Protein 3CHJ (pdb70)

Secondary structure (DSSP, 8-state):
-HHHHHHHHHHHHH-GGGTTHHHHHHHHS-HHHHHHHHHHHHHHHSS-HHHHHHTTS-HHHHHHHHHHTS-HHHHHHHHHHHHHSSSS--HHHHHHHHTTS-HHHHHHHHHHHHHHHSS-HHHHHHHHH-SSSHHHHHHHHHHH-------HHHHHHHHHHHHHHHHSSS--GGGHHHHHHHHHH--HHHHHHHHHHHHHHTTT--HHHHHHHH--HHHHHHHHHHHHHHH-HHHHHHHHHHHHT-SSS--HHHHHHHHHHHTTT-TTHHHHHHHHHSS-HHHHHHHH--HHHHHHHHHHTSPP-SPPP--

Sequence (311 aa):
GVTAVVQKVVEACQDESKRLDLIEIARSYPPNQLRNMQRTFQAITGTFLDAFLKKHLSKDFESLVLMLYKPRAQLLCELIRGATKGAGTDEKCLVDVLLTIETHEVREIRQLYYQLYNDSLGDVVRKDCGDKYMWAKLINAVATGDRIPRDTHELEEDLVLVRKAIETKGVKKDEVSTWIRIFATYTRADFRQLHKMYSAKYNGDSLRAGVEDEFQGLDEYAFKLAHDFLYDPCCAAAFSMNVAFAGSGSDSNRLNRITAMHFRECKGCKYYYKKVYGQAFDERCATELKGVYGDAIKLLWEPVTVPLLSM

Foldseek 3Di:
DLVVLLVLLVVLQVDVVNVCVLLVVLQFADLVSLLVSQVVNCVVVVDHPLVSCVVRDDPLVSLLSVLSNHPLLVSLLVQLCVQQPDDAGVLVSLLLRLLQDALVSLVVNQVVNCVVPVDGSLVSLCVRPPCDDLLSVQSSLSNPHEADDDDPVVLVVLLVLLVVQLPDEERDPVNSCSLNCLLRHHALVSLLVSQVVNCVPVVHDGSLVSLVRHDDDVSSLSSNLSSCSSPPSLLSLLSQCVVQCDDDAGNSVSLSSSLSNPLQPNQCNQVNNCVPVVDGPLVSLPVRDDDPSSVSSVVSNHDDPDDHDYD

B-factor: mean 20.1, std 7.81, range [8.94, 82.18]

Radius of gyration: 20.68 Å; Cα contacts (8 Å, |Δi|>4): 372; chains: 1; bounding box: 43×60×43 Å

Solvent-accessible surface area: 14335 Å² total; per-residue (Å²): 66,36,87,53,10,2,89,79,0,32,72,0,1,123,58,125,101,88,23,55,36,0,0,63,2,0,31,29,27,42,36,96,49,0,80,69,0,44,150,33,0,55,85,82,52,56,44,132,4,72,43,24,0,158,144,64,16,81,165,43,3,24,28,0,0,33,29,6,1,49,21,66,12,38,6,0,0,55,22,0,92,34,5,10,125,68,121,53,35,56,65,89,4,0,0,0,0,1,3,4,6,61,30,114,12,2,127,88,0,65,125,49,1,116,137,71,49,114,51,47,3,9,98,19,0,124,163,39,13,32,47,166,118,13,19,0,52,0,0,9,26,10,1,96,28,75,34,79,114,41,84,73,123,67,1,78,88,8,1,83,75,0,52,79,0,19,122,38,191,35,46,95,187,75,2,41,67,5,0,24,73,0,0,3,33,0,26,67,73,13,0,79,65,0,40,108,26,3,45,87,114,34,151,53,63,50,1,50,44,3,0,67,113,15,11,150,55,44,27,41,20,0,0,34,0,1,6,10,12,3,48,37,39,20,32,3,3,1,17,1,0,34,45,1,0,55,65,130,39,44,41,38,94,10,0,0,9,0,0,14,0,13,15,55,104,5,98,20,0,31,129,58,1,118,140,93,73,63,55,38,3,58,101,47,0,50,88,41,21,154,55,50,12,1,61,0,0,54,37,2,3,80,50,33,121,105,120,86,105,91,50

Structure (mmCIF, N/CA/C/O backbone):
data_3CHJ
#
_entry.id   3CHJ
#
_cell.length_a   64.012
_cell.length_b   65.305
_cell.length_c   75.848
_cell.angle_alpha   90.000
_cell.angle_beta   90.000
_cell.angle_gamma   90.000
#
_symmetry.space_group_name_H-M   'P 21 21 21'
#
loop_
_entity.id
_entity.type
_entity.pdbx_description
1 polymer 'Alpha-14 giardin'
2 non-polymer 'CALCIUM ION'
3 water water
#
loop_
_atom_site.group_PDB
_atom_site.id
_atom_site.type_symbol
_atom_site.label_atom_id
_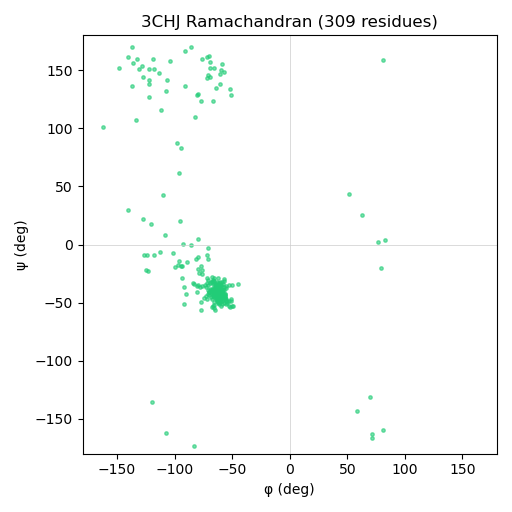atom_site.label_alt_id
_atom_site.label_comp_id
_atom_site.label_asym_id
_atom_site.label_entity_id
_atom_site.label_seq_id
_atom_site.pdbx_PDB_ins_code
_atom_site.Cartn_x
_atom_site.Cartn_y
_atom_site.Cartn_z
_atom_site.occupancy
_atom_site.B_iso_or_equiv
_atom_site.auth_seq_id
_atom_site.auth_comp_id
_atom_site.auth_asym_id
_atom_site.auth_atom_id
_atom_site.pdbx_PDB_model_num
ATOM 1 N N . GLY A 1 11 ? 15.151 33.621 -1.161 1.00 32.98 11 GLY A N 1
ATOM 2 C CA . GLY A 1 11 ? 14.791 32.228 -0.754 1.00 32.79 11 GLY A CA 1
ATOM 3 C C . GLY A 1 11 ? 16.031 31.436 -0.386 1.00 32.25 11 GLY A C 1
ATOM 4 O O . GLY A 1 11 ? 16.573 31.596 0.711 1.00 32.61 11 GLY A O 1
ATOM 5 N N . VAL A 1 12 ? 16.486 30.597 -1.315 1.00 31.29 12 VAL A N 1
ATOM 6 C CA . VAL A 1 12 ? 17.700 29.796 -1.119 1.00 30.63 12 VAL A CA 1
ATOM 7 C C . VAL A 1 12 ? 18.939 30.665 -0.865 1.00 29.99 12 VAL A C 1
ATOM 8 O O . VAL A 1 12 ? 19.750 30.355 0.004 1.00 29.58 12 VAL A O 1
ATOM 12 N N . THR A 1 13 ? 19.089 31.739 -1.638 1.00 29.32 13 THR A N 1
ATOM 13 C CA . THR A 1 13 ? 20.208 32.673 -1.460 1.00 28.85 13 THR A CA 1
ATOM 14 C C . THR A 1 13 ? 20.251 33.217 -0.024 1.00 28.12 13 THR A C 1
ATOM 15 O O . THR A 1 13 ? 21.325 33.294 0.592 1.00 28.17 13 THR A O 1
ATOM 19 N N . ALA A 1 14 ? 19.070 33.555 0.499 1.00 27.17 14 ALA A N 1
ATOM 20 C CA . ALA A 1 14 ? 18.895 34.019 1.876 1.00 26.46 14 ALA A CA 1
ATOM 21 C C . ALA A 1 14 ? 19.306 32.964 2.917 1.00 25.68 14 ALA A C 1
ATOM 22 O O . ALA A 1 14 ? 19.973 33.277 3.915 1.00 25.76 14 ALA A O 1
ATOM 24 N N . VAL A 1 15 ? 18.926 31.710 2.682 1.00 24.17 15 VAL A N 1
ATOM 25 C CA . VAL A 1 15 ? 19.310 30.629 3.593 1.00 23.12 15 VAL A CA 1
ATOM 26 C C . VAL A 1 15 ? 20.831 30.387 3.565 1.00 22.36 15 VAL A C 1
ATOM 27 O O . VAL A 1 15 ? 21.438 30.156 4.611 1.00 21.86 15 VAL A O 1
ATOM 31 N N . VAL A 1 16 ? 21.438 30.476 2.382 1.00 21.58 16 VAL A N 1
ATOM 32 C CA . VAL A 1 16 ? 22.897 30.397 2.249 1.00 21.55 16 VAL A CA 1
ATOM 33 C C . VAL A 1 16 ? 23.591 31.467 3.108 1.00 21.81 16 VAL A C 1
ATOM 34 O O . VAL A 1 16 ? 24.549 31.166 3.841 1.00 21.11 16 VAL A O 1
ATOM 38 N N . GLN A 1 17 ? 23.101 32.708 3.040 1.00 22.39 17 GLN A N 1
ATOM 39 C CA . GLN A 1 17 ? 23.723 33.779 3.826 1.00 23.09 17 GLN A CA 1
ATOM 40 C C . GLN A 1 17 ? 23.551 33.540 5.329 1.00 22.24 17 GLN A C 1
ATOM 41 O O . GLN A 1 17 ? 24.439 33.870 6.122 1.00 22.33 17 GLN A O 1
ATOM 47 N N . LYS A 1 18 ? 22.442 32.904 5.707 1.00 21.46 18 LYS A N 1
ATOM 48 C CA . LYS A 1 18 ? 22.209 32.585 7.113 1.00 21.31 18 LYS A CA 1
ATOM 49 C C . LYS A 1 18 ? 23.227 31.541 7.604 1.00 19.91 18 LYS A C 1
ATOM 50 O O . LYS A 1 18 ? 23.704 31.603 8.750 1.00 19.73 18 LYS A O 1
ATOM 56 N N . VAL A 1 19 ? 23.531 30.576 6.737 1.00 19.20 19 VAL A N 1
ATOM 57 C CA . VAL A 1 19 ? 24.549 29.558 7.008 1.00 18.18 19 VAL A CA 1
ATOM 58 C C . VAL A 1 19 ? 25.937 30.200 7.175 1.00 18.68 19 VAL A C 1
ATOM 59 O O . VAL A 1 19 ? 26.637 29.942 8.157 1.00 18.26 19 VAL A O 1
ATOM 63 N N . VAL A 1 20 ? 26.303 31.064 6.232 1.00 19.66 20 VAL A N 1
ATOM 64 C CA . VAL A 1 20 ? 27.542 31.836 6.334 1.00 20.08 20 VAL A CA 1
ATOM 65 C C . VAL A 1 20 ? 27.638 32.586 7.674 1.00 20.43 20 VAL A C 1
ATOM 66 O O . VAL A 1 20 ? 28.607 32.441 8.406 1.00 20.53 20 VAL A O 1
ATOM 70 N N . GLU A 1 21 ? 26.610 33.349 8.006 1.00 21.21 21 GLU A N 1
ATOM 71 C CA . GLU A 1 21 ? 26.632 34.145 9.227 1.00 22.46 21 GLU A CA 1
ATOM 72 C C . GLU A 1 21 ? 26.698 33.288 10.489 1.00 21.68 21 GLU A C 1
ATOM 73 O O . GLU A 1 21 ? 27.358 33.644 11.465 1.00 22.37 21 GLU A O 1
ATOM 79 N N . ALA A 1 22 ? 26.039 32.135 10.449 1.00 20.68 22 ALA A N 1
ATOM 80 C CA . ALA A 1 22 ? 26.039 31.216 11.578 1.00 20.36 22 ALA A CA 1
ATOM 81 C C . ALA A 1 22 ? 27.431 30.726 11.945 1.00 20.36 22 ALA A C 1
ATOM 82 O O . ALA A 1 22 ? 27.709 30.456 13.106 1.00 21.07 22 ALA A O 1
ATOM 84 N N . CYS A 1 23 ? 28.297 30.604 10.940 1.00 21.01 23 CYS A N 1
ATOM 85 C CA . CYS A 1 23 ? 29.652 30.097 11.139 1.00 21.84 23 CYS A CA 1
ATOM 86 C C . CYS A 1 23 ? 30.662 31.195 11.473 1.00 22.81 23 CYS A C 1
ATOM 87 O O . CYS A 1 23 ? 31.774 30.906 11.940 1.00 22.93 23 CYS A O 1
ATOM 90 N N . GLN A 1 24 ? 30.260 32.435 11.225 1.00 23.46 24 GLN A N 1
ATOM 91 C CA . GLN A 1 24 ? 31.111 33.621 11.431 1.00 25.31 24 GLN A CA 1
ATOM 92 C C . GLN A 1 24 ? 30.849 34.294 12.782 1.00 25.93 24 GLN A C 1
ATOM 93 O O . GLN A 1 24 ? 31.633 35.150 13.242 1.00 26.18 24 GLN A O 1
ATOM 99 N N . ASP A 1 25 ? 29.740 33.917 13.408 1.00 26.28 25 ASP A N 1
ATOM 100 C CA . ASP A 1 25 ? 29.362 34.433 14.723 1.00 27.34 25 ASP A CA 1
ATOM 101 C C . ASP A 1 25 ? 28.934 33.276 15.622 1.00 27.26 25 ASP A C 1
ATOM 102 O O . ASP A 1 25 ? 27.849 32.699 15.438 1.00 26.88 25 ASP A O 1
ATOM 107 N N . GLU A 1 26 ? 29.794 32.954 16.586 1.00 27.54 26 GLU A N 1
ATOM 108 C CA . GLU A 1 26 ? 29.609 31.828 17.514 1.00 28.37 26 GLU A CA 1
ATOM 109 C C . GLU A 1 26 ? 28.225 31.800 18.180 1.00 27.79 26 GLU A C 1
ATOM 110 O O . GLU A 1 26 ? 27.660 30.728 18.409 1.00 27.65 26 GLU A O 1
ATOM 116 N N . SER A 1 27 ? 27.669 32.975 18.467 1.00 26.69 27 SER A N 1
ATOM 117 C CA . SER A 1 27 ? 26.364 33.072 19.121 1.00 25.63 27 SER A CA 1
ATOM 118 C C . SER A 1 27 ? 25.205 32.662 18.208 1.00 24.37 27 SER A C 1
ATOM 119 O O . SER A 1 27 ? 24.076 32.466 18.682 1.00 24.45 27 SER A O 1
ATOM 122 N N . LYS A 1 28 ? 25.492 32.522 16.909 1.00 22.37 28 LYS A N 1
ATOM 123 C CA . LYS A 1 28 ? 24.482 32.149 15.910 1.00 21.18 28 LYS A CA 1
ATOM 124 C C . LYS A 1 28 ? 24.643 30.723 15.370 1.00 19.75 28 LYS A C 1
ATOM 125 O O . LYS A 1 28 ? 23.945 30.340 14.423 1.00 18.94 28 LYS A O 1
ATOM 131 N N . ARG A 1 29 ? 25.538 29.949 15.975 1.00 18.57 29 ARG A N 1
ATOM 132 C CA . ARG A 1 29 ? 25.833 28.604 15.466 1.00 18.37 29 ARG A CA 1
ATOM 133 C C . ARG A 1 29 ? 24.583 27.736 15.351 1.00 17.43 29 ARG A C 1
ATOM 134 O O . ARG A 1 29 ? 24.471 26.923 14.415 1.00 16.55 29 ARG A O 1
ATOM 142 N N . LEU A 1 30 ? 23.641 27.890 16.284 1.00 17.13 30 LEU A N 1
ATOM 143 C CA . LEU A 1 30 ? 22.448 27.030 16.258 1.00 17.10 30 LEU A CA 1
ATOM 144 C C . LEU A 1 30 ? 21.487 27.349 15.113 1.00 16.80 30 LEU A C 1
ATOM 145 O O . LEU A 1 30 ? 20.539 26.591 14.853 1.00 17.23 30 LEU A O 1
ATOM 150 N N . ASP A 1 31 ? 21.729 28.448 14.393 1.00 16.37 31 ASP A N 1
ATOM 151 C CA . ASP A 1 31 ? 20.969 28.689 13.184 1.00 16.46 31 ASP A CA 1
ATOM 152 C C . ASP A 1 31 ? 21.113 27.532 12.198 1.00 15.34 31 ASP A C 1
ATOM 153 O O . ASP A 1 31 ? 20.205 27.261 11.420 1.00 15.46 31 ASP A O 1
ATOM 158 N N . LEU A 1 32 ? 22.269 26.873 12.213 1.00 14.37 32 LEU A N 1
ATOM 159 C CA . LEU A 1 32 ? 22.462 25.713 11.350 1.00 13.77 32 LEU A CA 1
ATOM 160 C C . LEU A 1 32 ? 21.454 24.623 11.668 1.00 13.82 32 LEU A C 1
ATOM 161 O O . LEU A 1 32 ? 21.023 23.910 10.762 1.00 13.58 32 LEU A O 1
ATOM 166 N N . ILE A 1 33 ? 21.121 24.495 12.953 1.00 13.88 33 ILE A N 1
ATOM 167 C CA . ILE A 1 33 ? 20.177 23.483 13.430 1.00 14.32 33 ILE A CA 1
ATOM 168 C C . ILE A 1 33 ? 18.736 23.928 13.204 1.00 14.77 33 ILE A C 1
ATOM 169 O O . ILE A 1 33 ? 17.891 23.129 12.778 1.00 14.84 33 ILE A O 1
ATOM 174 N N . GLU A 1 34 ? 18.457 25.213 13.453 1.00 14.90 34 GLU A N 1
ATOM 175 C CA . GLU A 1 34 ? 17.147 25.773 13.114 1.00 16.36 34 GLU A CA 1
ATOM 176 C C . GLU A 1 34 ? 16.806 25.577 11.637 1.00 15.87 34 GLU A C 1
ATOM 177 O O . GLU A 1 34 ? 15.685 25.172 11.283 1.00 15.40 34 GLU A O 1
ATOM 183 N N . ILE A 1 35 ? 17.786 25.806 10.765 1.00 14.74 35 ILE A N 1
ATOM 184 C CA . ILE A 1 35 ? 17.588 25.603 9.344 1.00 14.39 35 ILE A CA 1
ATOM 185 C C . ILE A 1 35 ? 17.226 24.116 9.071 1.00 14.30 35 ILE A C 1
ATOM 186 O O . ILE A 1 35 ? 16.292 23.810 8.338 1.00 14.69 35 ILE A O 1
ATOM 191 N N . ALA A 1 36 ? 17.936 23.186 9.716 1.00 13.63 36 ALA A N 1
ATOM 192 C CA . ALA A 1 36 ? 17.636 21.766 9.519 1.00 13.73 36 ALA A CA 1
ATOM 193 C C . ALA A 1 36 ? 16.229 21.389 9.949 1.00 14.28 36 ALA A C 1
ATOM 194 O O . ALA A 1 36 ? 15.612 20.522 9.325 1.00 14.38 36 ALA A O 1
ATOM 196 N N . ARG A 1 37 ? 15.744 22.031 11.009 1.00 15.08 37 ARG A N 1
ATOM 197 C CA . ARG A 1 37 ? 14.419 21.737 11.565 1.00 15.89 37 ARG A CA 1
ATOM 198 C C . ARG A 1 37 ? 13.289 22.399 10.777 1.00 16.72 37 ARG A C 1
ATOM 199 O O . ARG A 1 37 ? 12.128 21.985 10.900 1.00 17.83 37 ARG A O 1
ATOM 207 N N . SER A 1 38 ? 13.629 23.449 10.019 1.00 16.55 38 SER A N 1
ATOM 208 C CA . SER A 1 38 ? 12.623 24.333 9.387 1.00 17.06 38 SER A CA 1
ATOM 209 C C . SER A 1 38 ? 12.256 23.963 7.955 1.00 17.93 38 SER A C 1
ATOM 210 O O . SER A 1 38 ? 11.224 24.418 7.448 1.00 18.53 38 SER A O 1
ATOM 213 N N . TYR A 1 39 ? 13.100 23.178 7.286 1.00 17.69 39 TYR A N 1
ATOM 214 C CA . TYR A 1 39 ? 12.935 22.876 5.856 1.00 17.94 39 TYR A CA 1
ATOM 215 C C . TYR A 1 39 ? 13.042 21.375 5.579 1.00 18.83 39 TYR A C 1
ATOM 216 O O . TYR A 1 39 ? 13.727 20.665 6.319 1.00 18.23 39 TYR A O 1
ATOM 225 N N . PRO A 1 40 ? 12.363 20.895 4.521 1.00 19.53 40 PRO A N 1
ATOM 226 C CA . PRO A 1 40 ? 12.485 19.482 4.154 1.00 19.79 40 PRO A CA 1
ATOM 227 C C . PRO A 1 40 ? 13.881 19.150 3.611 1.00 19.52 40 PRO A C 1
ATOM 228 O O . PRO A 1 40 ? 14.550 20.022 3.071 1.00 18.91 40 PRO A O 1
ATOM 232 N N . PRO A 1 41 ? 14.338 17.897 3.782 1.00 19.83 41 PRO A N 1
ATOM 233 C CA . PRO A 1 41 ? 15.683 17.497 3.355 1.00 20.09 41 PRO A CA 1
ATOM 234 C C . PRO A 1 41 ? 16.040 17.805 1.902 1.00 20.73 41 PRO A C 1
ATOM 235 O O . PRO A 1 41 ? 17.195 18.123 1.615 1.00 20.03 41 PRO A O 1
ATOM 239 N N . ASN A 1 42 ? 15.075 17.720 0.990 1.00 21.29 42 ASN A N 1
ATOM 240 C CA . ASN A 1 42 ? 15.394 17.987 -0.409 1.00 22.43 42 ASN A CA 1
ATOM 241 C C . ASN A 1 42 ? 15.765 19.441 -0.636 1.00 21.81 42 ASN A C 1
ATOM 242 O O . ASN A 1 42 ? 16.634 19.734 -1.455 1.00 21.64 42 ASN A O 1
ATOM 247 N N . GLN A 1 43 ? 15.132 20.331 0.118 1.00 20.55 43 GLN A N 1
ATOM 248 C CA . GLN A 1 43 ? 15.454 21.757 0.053 1.00 20.46 43 GLN A CA 1
ATOM 249 C C . GLN A 1 43 ? 16.796 22.050 0.717 1.00 19.29 43 GLN A C 1
ATOM 250 O O . GLN A 1 43 ? 17.545 22.921 0.260 1.00 19.53 43 GLN A O 1
ATOM 256 N N . LEU A 1 44 ? 17.098 21.342 1.807 1.00 18.25 44 LEU A N 1
ATOM 257 C CA . LEU A 1 44 ? 18.406 21.495 2.453 1.00 16.86 44 LEU A CA 1
ATOM 258 C C . LEU A 1 44 ? 19.536 21.041 1.528 1.00 17.96 44 LEU A C 1
ATOM 259 O O . LEU A 1 44 ? 20.593 21.674 1.468 1.00 17.33 44 LEU A O 1
ATOM 264 N N . ARG A 1 45 ? 19.318 19.940 0.807 1.00 17.52 45 ARG A N 1
ATOM 265 C CA . ARG A 1 45 ? 20.296 19.515 -0.181 1.00 18.64 45 ARG A CA 1
ATOM 266 C C . ARG A 1 45 ? 20.422 20.534 -1.310 1.00 18.93 45 ARG A C 1
ATOM 267 O O . ARG A 1 45 ? 21.531 20.809 -1.751 1.00 19.10 45 ARG A O 1
ATOM 275 N N . ASN A 1 46 ? 19.303 21.101 -1.755 1.00 19.61 46 ASN A N 1
ATOM 276 C CA . ASN A 1 46 ? 19.390 22.126 -2.794 1.00 20.58 46 ASN A CA 1
ATOM 277 C C . ASN A 1 46 ? 20.215 23.313 -2.325 1.00 20.90 46 ASN A C 1
ATOM 278 O O . ASN A 1 46 ? 21.074 23.813 -3.063 1.00 21.35 46 ASN A O 1
ATOM 283 N N . MET A 1 47 ? 19.956 23.744 -1.091 1.00 20.51 47 MET A N 1
ATOM 284 C CA . MET A 1 47 ? 20.693 24.842 -0.477 1.00 20.82 47 MET A CA 1
ATOM 285 C C . MET A 1 47 ? 22.188 24.528 -0.384 1.00 21.39 47 MET A C 1
ATOM 286 O O . MET A 1 47 ? 23.025 25.390 -0.668 1.00 21.22 47 MET A O 1
ATOM 291 N N . GLN A 1 48 ? 22.533 23.304 0.012 1.00 21.08 48 GLN A N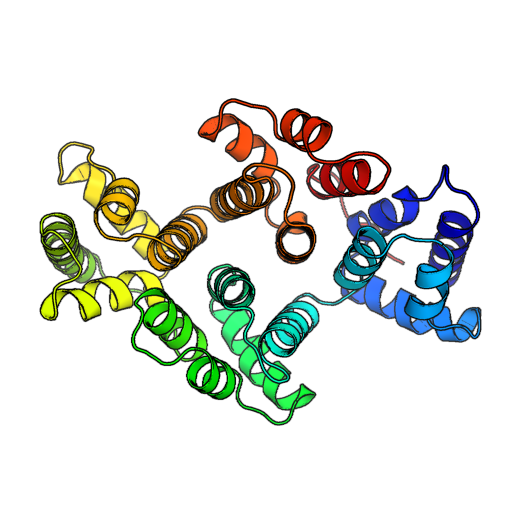 1
ATOM 292 C CA . GLN A 1 48 ? 23.942 22.905 0.056 1.00 21.98 48 GLN A CA 1
ATOM 293 C C . GLN A 1 48 ? 24.630 22.998 -1.318 1.00 22.47 48 GLN A C 1
ATOM 294 O O . GLN A 1 48 ? 25.763 23.500 -1.438 1.00 22.62 48 GLN A O 1
ATOM 300 N N . ARG A 1 49 ? 23.938 22.523 -2.347 1.00 22.66 49 ARG A N 1
ATOM 301 C CA . ARG A 1 49 ? 24.443 22.597 -3.710 1.00 23.78 49 ARG A CA 1
ATOM 302 C C . ARG A 1 49 ? 24.618 24.059 -4.127 1.00 24.53 49 ARG A C 1
ATOM 303 O O . ARG A 1 49 ? 25.620 24.426 -4.740 1.00 25.82 49 ARG A O 1
ATOM 311 N N . THR A 1 50 ? 23.661 24.895 -3.753 1.00 24.94 50 THR A N 1
ATOM 312 C CA . THR A 1 50 ? 23.657 26.318 -4.120 1.00 26.13 50 THR A CA 1
ATOM 313 C C . THR A 1 50 ? 24.753 27.100 -3.377 1.00 26.86 50 THR A C 1
ATOM 314 O O . THR A 1 50 ? 25.290 28.080 -3.902 1.00 26.66 50 THR A O 1
ATOM 318 N N . PHE A 1 51 ? 25.075 26.650 -2.162 1.00 27.47 51 PHE A N 1
ATOM 319 C CA . PHE A 1 51 ? 26.139 27.250 -1.344 1.00 28.06 51 PHE A CA 1
ATOM 320 C C . PHE A 1 51 ? 27.448 27.392 -2.121 1.00 29.40 51 PHE A C 1
ATOM 321 O O . PHE A 1 51 ? 28.079 28.456 -2.105 1.00 29.07 51 PHE A O 1
ATOM 329 N N . GLN A 1 52 ? 27.854 26.308 -2.778 1.00 30.95 52 GLN A N 1
ATOM 330 C CA . GLN A 1 52 ? 29.056 26.295 -3.601 1.00 33.20 52 GLN A CA 1
ATOM 331 C C . GLN A 1 52 ? 28.961 27.314 -4.740 1.00 33.71 52 GLN A C 1
ATOM 332 O O . GLN A 1 52 ? 29.897 28.071 -4.973 1.00 33.91 52 GLN A O 1
ATOM 338 N N . ALA A 1 53 ? 27.824 27.328 -5.434 1.00 34.37 53 ALA A N 1
ATOM 339 C CA . ALA A 1 53 ? 27.621 28.232 -6.565 1.00 35.03 53 ALA A CA 1
ATOM 340 C C . ALA A 1 53 ? 27.745 29.700 -6.137 1.00 35.25 53 ALA A C 1
ATOM 341 O O . ALA A 1 53 ? 28.394 30.500 -6.820 1.00 35.54 53 ALA A O 1
ATOM 343 N N . ILE A 1 54 ? 27.139 30.028 -4.995 1.00 35.45 54 ILE A N 1
ATOM 344 C CA . ILE A 1 54 ? 27.117 31.392 -4.450 1.00 35.77 54 ILE A CA 1
ATOM 345 C C . ILE A 1 54 ? 28.454 31.838 -3.830 1.00 36.09 54 ILE A C 1
ATOM 346 O O . ILE A 1 54 ? 28.925 32.946 -4.102 1.00 36.44 54 ILE A O 1
ATOM 351 N N . THR A 1 55 ? 29.064 30.975 -3.020 1.00 36.08 55 THR A N 1
ATOM 352 C CA . THR A 1 55 ? 30.261 31.338 -2.249 1.00 35.84 55 THR A CA 1
ATOM 353 C C . THR A 1 55 ? 31.567 30.908 -2.921 1.00 35.86 55 THR A C 1
ATOM 354 O O . THR A 1 55 ? 32.642 31.396 -2.563 1.00 36.58 55 THR A O 1
ATOM 358 N N . GLY A 1 56 ? 31.484 29.978 -3.871 1.00 35.67 56 GLY A N 1
ATOM 359 C CA . GLY A 1 56 ? 32.682 29.444 -4.523 1.00 34.60 56 GLY A CA 1
ATOM 360 C C . GLY A 1 56 ? 33.434 28.451 -3.646 1.00 34.07 56 GLY A C 1
ATOM 361 O O . GLY A 1 56 ? 34.484 27.937 -4.038 1.00 34.61 56 GLY A O 1
ATOM 362 N N . THR A 1 57 ? 32.888 28.180 -2.460 1.00 32.79 57 THR A N 1
ATOM 363 C CA . THR A 1 57 ? 33.473 27.238 -1.510 1.00 31.35 57 THR A CA 1
ATOM 364 C C . THR A 1 57 ? 32.450 26.153 -1.217 1.00 29.82 57 THR A C 1
ATOM 365 O O . THR A 1 57 ? 31.260 26.441 -1.052 1.00 28.99 57 THR A O 1
ATOM 369 N N . PHE A 1 58 ? 32.921 24.913 -1.150 1.00 28.18 58 PHE A N 1
ATOM 370 C CA . PHE A 1 58 ? 32.066 23.805 -0.766 1.00 26.67 58 PHE A CA 1
ATOM 371 C C . PHE A 1 58 ? 31.688 23.899 0.707 1.00 25.25 58 PHE A C 1
ATOM 372 O O . PHE A 1 58 ? 32.490 24.334 1.541 1.00 23.68 58 PHE A O 1
ATOM 380 N N . LEU A 1 59 ? 30.457 23.502 1.014 1.00 23.30 59 LEU A N 1
ATOM 381 C CA . LEU A 1 59 ? 29.949 23.647 2.371 1.00 22.10 59 LEU A CA 1
ATOM 382 C C . LEU A 1 59 ? 30.839 22.941 3.387 1.00 21.64 59 LEU A C 1
ATOM 383 O O . LEU A 1 59 ? 31.135 23.504 4.448 1.00 21.31 59 LEU A O 1
ATOM 388 N N . ASP A 1 60 ? 31.272 21.722 3.074 1.00 21.49 60 ASP A N 1
ATOM 389 C CA . ASP A 1 60 ? 32.081 20.966 4.028 1.00 21.77 60 ASP A CA 1
ATOM 390 C C . ASP A 1 60 ? 33.405 21.670 4.349 1.00 21.56 60 ASP A C 1
ATOM 391 O O . ASP A 1 60 ? 33.801 21.749 5.511 1.00 20.38 60 ASP A O 1
ATOM 396 N N . ALA A 1 61 ? 34.043 22.238 3.326 1.00 21.89 61 ALA A N 1
ATOM 397 C CA . ALA A 1 61 ? 35.293 22.983 3.526 1.00 22.17 61 ALA A CA 1
ATOM 398 C C . ALA A 1 61 ? 35.095 24.216 4.404 1.00 22.40 61 ALA A C 1
ATOM 399 O O . ALA A 1 61 ? 35.956 24.542 5.234 1.00 23.45 61 ALA A O 1
ATOM 401 N N . PHE A 1 62 ? 33.965 24.898 4.218 1.00 21.80 62 PHE A N 1
ATOM 402 C CA . PHE A 1 62 ? 33.619 26.078 5.015 1.00 21.50 62 PHE A CA 1
ATOM 403 C C . PHE A 1 62 ? 33.332 25.720 6.471 1.00 21.16 62 PHE A C 1
ATOM 404 O O . PHE A 1 62 ? 33.812 26.391 7.400 1.00 20.86 62 PHE A O 1
ATOM 412 N N . LEU A 1 63 ? 32.534 24.677 6.674 1.00 19.91 63 LEU A N 1
ATOM 413 C CA . LEU A 1 63 ? 32.235 24.226 8.024 1.00 19.41 63 LEU A CA 1
ATOM 414 C C . LEU A 1 63 ? 33.495 23.829 8.781 1.00 19.80 63 LEU A C 1
ATOM 415 O O . LEU A 1 63 ? 33.610 24.118 9.968 1.00 19.98 63 LEU A O 1
ATOM 420 N N . LYS A 1 64 ? 34.427 23.175 8.091 1.00 20.16 64 LYS A N 1
ATOM 421 C CA . LYS A 1 64 ? 35.638 22.664 8.737 1.00 20.95 64 LYS A CA 1
ATOM 422 C C . LYS A 1 64 ? 36.447 23.773 9.442 1.00 21.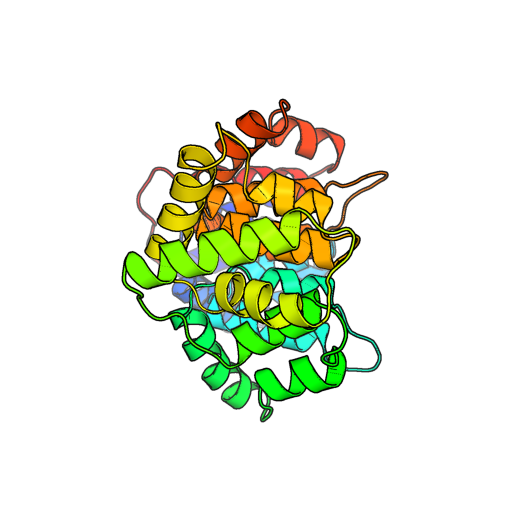92 64 LYS A C 1
ATOM 423 O O . LYS A 1 64 ? 37.094 23.528 10.476 1.00 22.07 64 LYS A O 1
ATOM 429 N N . LYS A 1 65 ? 36.349 24.985 8.910 1.00 22.60 65 LYS A N 1
ATOM 430 C CA . LYS A 1 65 ? 37.123 26.127 9.403 1.00 23.95 65 LYS A CA 1
ATOM 431 C C . LYS A 1 65 ? 36.542 26.688 10.692 1.00 23.41 65 LYS A C 1
ATOM 432 O O . LYS A 1 65 ? 37.212 27.446 11.425 1.00 24.24 65 LYS A O 1
ATOM 438 N N . HIS A 1 66 ? 35.284 26.342 10.953 1.00 22.02 66 HIS A N 1
ATOM 439 C CA . HIS A 1 66 ? 34.503 27.007 11.990 1.00 21.13 66 HIS A CA 1
ATOM 440 C C . HIS A 1 66 ? 33.905 26.085 13.049 1.00 20.42 66 HIS A C 1
ATOM 441 O O . HIS A 1 66 ? 33.561 26.535 14.152 1.00 20.88 66 HIS A O 1
ATOM 448 N N . LEU A 1 67 ? 33.754 24.810 12.700 1.00 18.86 67 LEU A N 1
ATOM 449 C CA . LEU A 1 67 ? 33.095 23.849 13.571 1.00 17.75 67 LEU A CA 1
ATOM 450 C C . LEU A 1 67 ? 34.025 22.731 13.988 1.00 17.21 67 LEU A C 1
ATOM 451 O O . LEU A 1 67 ? 34.932 22.368 13.231 1.00 17.71 67 LEU A O 1
ATOM 456 N N . SER A 1 68 ? 33.781 22.164 15.176 1.00 17.19 68 SER A N 1
ATOM 457 C CA . SER A 1 68 ? 34.470 20.968 15.634 1.00 17.83 68 SER A CA 1
ATOM 458 C C . SER A 1 68 ? 33.949 19.790 14.811 1.00 18.73 68 SER A C 1
ATOM 459 O O . SER A 1 68 ? 32.883 19.896 14.224 1.00 18.75 68 SER A O 1
ATOM 462 N N . LYS A 1 69 ? 34.692 18.688 14.797 1.00 18.93 69 LYS A N 1
ATOM 463 C CA . LYS A 1 69 ? 34.374 17.533 13.961 1.00 20.19 69 LYS A CA 1
ATOM 464 C C . LYS A 1 69 ? 32.998 16.966 14.256 1.00 18.64 69 LYS A C 1
ATOM 465 O O . LYS A 1 69 ? 32.235 16.655 13.314 1.00 18.82 69 LYS A O 1
ATOM 471 N N . ASP A 1 70 ? 32.669 16.831 15.542 1.00 17.76 70 ASP A N 1
ATOM 472 C CA . ASP A 1 70 ? 31.351 16.277 15.923 1.00 16.65 70 ASP A CA 1
ATOM 473 C C . ASP A 1 70 ? 30.171 17.062 15.325 1.00 16.52 70 ASP A C 1
ATOM 474 O O . ASP A 1 70 ? 29.250 16.491 14.708 1.00 15.60 70 ASP A O 1
ATOM 479 N N . PHE A 1 71 ? 30.213 18.373 15.498 1.00 15.68 71 PHE A N 1
ATOM 480 C CA . PHE A 1 71 ? 29.159 19.272 15.033 1.00 15.14 71 PHE A CA 1
ATOM 481 C C . PHE A 1 71 ? 29.129 19.392 13.495 1.00 14.73 71 PHE A C 1
ATOM 482 O O . PHE A 1 71 ? 28.038 19.401 12.886 1.00 14.29 71 PHE A O 1
ATOM 490 N N . GLU A 1 72 ? 30.300 19.479 12.850 1.00 15.15 72 GLU A N 1
ATOM 491 C CA . GLU A 1 72 ? 30.359 19.531 11.379 1.00 15.05 72 GLU A CA 1
ATOM 492 C C . GLU A 1 72 ? 29.722 18.273 10.769 1.00 14.95 72 GLU A C 1
ATOM 493 O O . GLU A 1 72 ? 28.930 18.354 9.823 1.00 14.97 72 GLU A O 1
ATOM 499 N N . SER A 1 73 ? 30.083 17.131 11.335 1.00 14.54 73 SER A N 1
ATOM 500 C CA . SER A 1 73 ? 29.582 15.843 10.853 1.00 14.84 73 SER A CA 1
ATOM 501 C C . SER A 1 73 ? 28.069 15.784 10.993 1.00 13.47 73 SER A C 1
ATOM 502 O O . SER A 1 73 ? 27.355 15.370 10.066 1.00 14.02 73 SER A O 1
ATOM 505 N N . LEU A 1 74 ? 27.581 16.242 12.133 1.00 12.24 74 LEU A N 1
ATOM 506 C CA . LEU A 1 74 ? 26.148 16.288 12.372 1.00 11.86 74 LEU A CA 1
ATOM 507 C C . LEU A 1 74 ? 25.429 17.148 11.345 1.00 12.23 74 LEU A C 1
ATOM 508 O O . LEU A 1 74 ? 24.474 16.685 10.708 1.00 12.15 74 LEU A O 1
ATOM 513 N N . VAL A 1 75 ? 25.890 18.391 11.169 1.00 12.15 75 VAL A N 1
ATOM 514 C CA . VAL A 1 75 ? 25.248 19.305 10.212 1.00 12.65 75 VAL A CA 1
ATOM 515 C C . VAL A 1 75 ? 25.218 18.712 8.801 1.00 12.44 75 VAL A C 1
ATOM 516 O O . VAL A 1 75 ? 24.196 18.767 8.114 1.00 12.89 75 VAL A O 1
ATOM 520 N N . LEU A 1 76 ? 26.334 18.139 8.353 1.00 12.76 76 LEU A N 1
ATOM 521 C CA . LEU A 1 76 ? 26.364 17.543 7.001 1.00 13.12 76 LEU A CA 1
ATOM 522 C C . LEU A 1 76 ? 25.344 16.416 6.859 1.00 13.52 76 LEU A C 1
ATOM 523 O O . LEU A 1 76 ? 24.717 16.287 5.801 1.00 14.82 76 LEU A O 1
ATOM 528 N N . MET A 1 77 ? 25.140 15.647 7.927 1.00 12.74 77 MET A N 1
ATOM 529 C CA . MET A 1 77 ? 24.161 14.549 7.893 1.00 13.59 77 MET A CA 1
ATOM 530 C C . MET A 1 77 ? 22.749 15.105 7.765 1.00 13.25 77 MET A C 1
ATOM 531 O O . MET A 1 77 ? 21.863 14.460 7.177 1.00 13.93 77 MET A O 1
ATOM 536 N N . LEU A 1 78 ? 22.534 16.287 8.325 1.00 12.66 78 LEU A N 1
ATOM 537 C CA . LEU A 1 78 ? 21.183 16.855 8.377 1.00 13.42 78 LEU A CA 1
ATOM 538 C C . LEU A 1 78 ? 20.749 17.402 7.044 1.00 14.98 78 LEU A C 1
ATOM 539 O O . LEU A 1 78 ? 19.538 17.479 6.781 1.00 15.94 78 LEU A O 1
ATOM 544 N N . TYR A 1 79 ? 21.697 17.787 6.195 1.00 14.93 79 TYR A N 1
ATOM 545 C CA . TYR A 1 79 ? 21.317 18.492 4.963 1.00 16.19 79 TYR A CA 1
ATOM 546 C C . TYR A 1 79 ? 21.203 17.526 3.770 1.00 17.78 79 TYR A C 1
ATOM 547 O O . TYR A 1 79 ? 21.275 17.931 2.613 1.00 19.48 79 TYR A O 1
ATOM 556 N N . LYS A 1 80 ? 21.036 16.243 4.075 1.00 18.89 80 LYS A N 1
ATOM 557 C CA . LYS A 1 80 ? 21.008 15.183 3.066 1.00 19.66 80 LYS A CA 1
ATOM 558 C C . LYS A 1 80 ? 19.622 14.577 3.013 1.00 19.03 80 LYS A C 1
ATOM 559 O O . LYS A 1 80 ? 18.972 14.451 4.040 1.00 18.60 80 LYS A O 1
ATOM 565 N N . PRO A 1 81 ? 19.188 14.134 1.821 1.00 19.38 81 PRO A N 1
ATOM 566 C CA . PRO A 1 81 ? 18.014 13.273 1.835 1.00 18.97 81 PRO A CA 1
ATOM 567 C C . PRO A 1 81 ? 18.285 11.986 2.643 1.00 18.38 81 PRO A C 1
ATOM 568 O O . PRO A 1 81 ? 19.399 11.473 2.626 1.00 17.95 81 PRO A O 1
ATOM 572 N N . ARG A 1 82 ? 17.252 11.482 3.306 1.00 18.74 82 ARG A N 1
ATOM 573 C CA . ARG A 1 82 ? 17.330 10.293 4.171 1.00 19.02 82 ARG A CA 1
ATOM 574 C C . ARG A 1 82 ? 18.007 9.089 3.508 1.00 17.96 82 ARG A C 1
ATOM 575 O O . ARG A 1 82 ? 18.942 8.485 4.056 1.00 15.15 82 ARG A O 1
ATOM 583 N N . ALA A 1 83 ? 17.521 8.728 2.325 1.00 17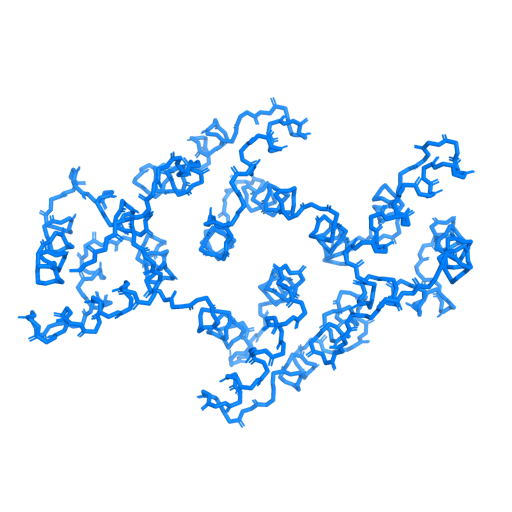.15 83 ALA A N 1
ATOM 584 C CA . ALA A 1 83 ? 18.026 7.546 1.637 1.00 16.70 83 ALA A CA 1
ATOM 585 C C . ALA A 1 83 ? 19.519 7.675 1.357 1.00 15.50 83 ALA A C 1
ATOM 586 O O . ALA A 1 83 ? 20.267 6.705 1.487 1.00 15.39 83 ALA A O 1
ATOM 588 N N . GLN A 1 84 ? 19.949 8.870 0.963 1.00 15.58 84 GLN A N 1
ATOM 589 C CA . GLN A 1 84 ? 21.358 9.142 0.709 1.00 15.60 84 GLN A CA 1
ATOM 590 C C . GLN A 1 84 ? 22.191 8.969 1.989 1.00 13.40 84 GLN A C 1
ATOM 591 O O . GLN A 1 84 ? 23.224 8.300 1.990 1.00 14.46 84 GLN A O 1
ATOM 597 N N . LEU A 1 85 ? 21.705 9.566 3.075 1.00 13.49 85 LEU A N 1
ATOM 598 C CA . LEU A 1 85 ? 22.344 9.442 4.357 1.00 12.23 85 LEU A CA 1
ATOM 599 C C . LEU A 1 85 ? 22.500 7.958 4.736 1.00 11.77 85 LEU A C 1
ATOM 600 O O . LEU A 1 85 ? 23.603 7.543 5.124 1.00 10.76 85 LEU A O 1
ATOM 605 N N . LEU A 1 86 ? 21.426 7.167 4.612 1.00 11.57 86 LEU A N 1
ATOM 606 C CA . LEU A 1 86 ? 21.507 5.746 4.987 1.00 12.27 86 LEU A CA 1
ATOM 607 C C . LEU A 1 86 ? 22.574 5.000 4.188 1.00 11.65 86 LEU A C 1
ATOM 608 O O . LEU A 1 86 ? 23.346 4.209 4.750 1.00 12.28 86 LEU A O 1
ATOM 613 N N . CYS A 1 87 ? 22.625 5.247 2.875 1.00 11.81 87 CYS A N 1
ATOM 614 C CA . CYS A 1 87 ? 23.629 4.598 2.035 1.00 11.25 87 CYS A CA 1
ATOM 615 C C . CYS A 1 87 ? 25.045 5.024 2.428 1.00 11.05 87 CYS A C 1
ATOM 616 O O . CYS A 1 87 ? 25.951 4.202 2.510 1.00 11.08 87 CYS A O 1
ATOM 619 N N . GLU A 1 88 ? 25.229 6.320 2.648 1.00 11.55 88 GLU A N 1
ATOM 620 C CA . GLU A 1 88 ? 26.547 6.831 3.045 1.00 12.03 88 GLU A CA 1
ATOM 621 C C . GLU A 1 88 ? 27.003 6.256 4.386 1.00 11.56 88 GLU A C 1
ATOM 622 O O . GLU A 1 88 ? 28.194 5.970 4.565 1.00 12.77 88 GLU A O 1
ATOM 628 N N . LEU A 1 89 ? 26.064 6.073 5.312 1.00 11.13 89 LEU A N 1
ATOM 629 C CA . LEU A 1 89 ? 26.417 5.470 6.608 1.00 11.13 89 LEU A CA 1
ATOM 630 C C . LEU A 1 89 ? 26.855 4.010 6.445 1.00 11.59 89 LEU A C 1
ATOM 631 O O . LEU A 1 89 ? 27.831 3.589 7.042 1.00 12.89 89 LEU A O 1
ATOM 636 N N . ILE A 1 90 ? 26.128 3.249 5.632 1.00 10.94 90 ILE A N 1
ATOM 637 C CA . ILE A 1 90 ? 26.515 1.845 5.359 1.00 11.54 90 ILE A CA 1
ATOM 638 C C . ILE A 1 90 ? 27.875 1.763 4.661 1.00 12.42 90 ILE A C 1
ATOM 639 O O . ILE A 1 90 ? 28.713 0.949 5.030 1.00 13.74 90 ILE A O 1
ATOM 644 N N . ARG A 1 91 ? 28.095 2.630 3.678 1.00 13.29 91 ARG A N 1
ATOM 645 C CA . ARG A 1 91 ? 29.390 2.721 3.010 1.00 13.65 91 ARG A CA 1
ATOM 646 C C . ARG A 1 91 ? 30.525 3.049 3.997 1.00 13.71 91 ARG A C 1
ATOM 647 O O . ARG A 1 91 ? 31.575 2.383 3.994 1.00 14.36 91 ARG A O 1
ATOM 655 N N . GLY A 1 92 ? 30.305 4.062 4.835 1.00 14.63 92 GLY A N 1
ATOM 656 C CA . GLY A 1 92 ? 31.283 4.464 5.850 1.00 15.39 92 GLY A CA 1
ATOM 657 C C . GLY A 1 92 ? 31.621 3.330 6.800 1.00 15.92 92 GLY A C 1
ATOM 658 O O . GLY A 1 92 ? 32.767 3.197 7.258 1.00 17.18 92 GLY A O 1
ATOM 659 N N . ALA A 1 93 ? 30.631 2.486 7.087 1.00 16.31 93 ALA A N 1
ATOM 660 C CA . ALA A 1 93 ? 30.805 1.411 8.056 1.00 17.15 93 ALA A CA 1
ATOM 661 C C . ALA A 1 93 ? 31.505 0.191 7.458 1.00 18.11 93 ALA A C 1
ATOM 662 O O . ALA A 1 93 ? 31.900 -0.710 8.194 1.00 19.33 93 ALA A O 1
ATOM 664 N N . THR A 1 94 ? 31.638 0.146 6.134 1.00 19.20 94 THR A N 1
ATOM 665 C CA . THR A 1 94 ? 32.154 -1.067 5.475 1.00 21.06 94 THR A CA 1
ATOM 666 C C . THR A 1 94 ? 33.387 -0.829 4.621 1.00 22.89 94 THR A C 1
ATOM 667 O O . THR A 1 94 ? 34.149 -1.765 4.361 1.00 23.13 94 THR A O 1
ATOM 671 N N . LYS A 1 95 ? 33.584 0.411 4.186 1.00 25.33 95 LYS A N 1
ATOM 672 C CA . LYS A 1 95 ? 34.716 0.737 3.314 1.00 27.91 95 LYS A CA 1
ATOM 673 C C . LYS A 1 95 ? 36.035 0.509 4.064 1.00 28.60 95 LYS A C 1
ATOM 674 O O . LYS A 1 95 ? 36.174 0.876 5.227 1.00 29.30 95 LYS A O 1
ATOM 680 N N . GLY A 1 96 ? 36.988 -0.138 3.410 1.00 30.13 96 GLY A N 1
ATOM 681 C CA . GLY A 1 96 ? 38.300 -0.342 4.021 1.00 30.61 96 GLY A CA 1
ATOM 682 C C . GLY A 1 96 ? 38.399 -1.496 5.006 1.00 30.94 96 GLY A C 1
ATOM 683 O O . GLY A 1 96 ? 37.565 -2.409 5.005 1.00 31.27 96 GLY A O 1
ATOM 684 N N . ALA A 1 97 ? 39.423 -1.438 5.861 1.00 30.88 97 ALA A N 1
ATOM 685 C CA . ALA A 1 97 ? 39.881 -2.595 6.639 1.00 30.59 97 ALA A CA 1
ATOM 686 C C . ALA A 1 97 ? 38.895 -3.135 7.680 1.00 30.05 97 ALA A C 1
ATOM 687 O O . ALA A 1 97 ? 38.571 -4.333 7.675 1.00 30.99 97 ALA A O 1
ATOM 689 N N . GLY A 1 98 ? 38.434 -2.262 8.574 1.00 29.02 98 GLY A N 1
ATOM 690 C CA . GLY A 1 98 ? 37.517 -2.672 9.644 1.00 26.45 98 GLY A CA 1
ATOM 691 C C . GLY A 1 98 ? 36.064 -2.733 9.205 1.00 24.68 98 GLY A C 1
ATOM 692 O O . GLY A 1 98 ? 35.747 -2.613 8.017 1.00 24.70 98 GLY A O 1
ATOM 693 N N . THR A 1 99 ? 35.187 -2.972 10.172 1.00 22.40 99 THR A N 1
ATOM 694 C CA . THR A 1 99 ? 33.743 -2.843 9.964 1.00 20.03 99 THR A CA 1
ATOM 695 C C . THR A 1 99 ? 33.186 -2.146 11.194 1.00 18.81 99 THR A C 1
ATOM 696 O O . THR A 1 99 ? 33.572 -2.475 12.326 1.00 19.12 99 THR A O 1
ATOM 700 N N . ASP A 1 100 ? 32.297 -1.179 10.985 1.00 16.62 100 ASP A N 1
ATOM 701 C CA . ASP A 1 100 ? 31.573 -0.573 12.092 1.00 14.99 100 ASP A CA 1
ATOM 702 C C . ASP A 1 100 ? 30.231 -1.317 12.236 1.00 14.32 100 ASP A C 1
ATOM 703 O O . ASP A 1 100 ? 29.203 -0.863 11.703 1.00 13.22 100 ASP A O 1
ATOM 708 N N . GLU A 1 101 ? 30.253 -2.455 12.936 1.00 14.24 101 GLU A N 1
ATOM 709 C CA . GLU A 1 101 ? 29.090 -3.338 13.060 1.00 14.38 101 GLU A CA 1
ATOM 710 C C . GLU A 1 101 ? 27.923 -2.612 13.731 1.00 14.00 101 GLU A C 1
ATOM 711 O O . GLU A 1 101 ? 26.759 -2.777 13.310 1.00 13.17 101 GLU A O 1
ATOM 717 N N . LYS A 1 102 ? 28.225 -1.796 14.750 1.00 13.25 102 LYS A N 1
ATOM 718 C CA . LYS A 1 102 ? 27.188 -1.051 15.476 1.00 14.70 102 LYS A CA 1
ATOM 719 C C . LYS A 1 102 ? 26.411 -0.154 14.514 1.00 12.73 102 LYS A C 1
ATOM 720 O O . LYS A 1 102 ? 25.188 -0.034 14.642 1.00 12.09 102 LYS A O 1
ATOM 726 N N . CYS A 1 103 ? 27.112 0.499 13.590 1.00 11.66 103 CYS A N 1
ATOM 727 C CA . CYS A 1 103 ? 26.459 1.382 12.624 1.00 11.33 103 CYS A CA 1
ATOM 728 C C . CYS A 1 103 ? 25.505 0.614 11.728 1.00 11.42 103 CYS A C 1
ATOM 729 O O . CYS A 1 103 ? 24.388 1.052 11.498 1.00 11.42 103 CYS A O 1
ATOM 732 N N . LEU A 1 104 ? 25.939 -0.553 11.251 1.00 11.10 104 LEU A N 1
ATOM 733 C CA . LEU A 1 104 ? 25.119 -1.372 10.358 1.00 10.44 104 LEU A CA 1
ATOM 734 C C . LEU A 1 104 ? 23.855 -1.809 11.105 1.00 10.57 104 LEU A C 1
ATOM 735 O O . LEU A 1 104 ? 22.778 -1.816 10.538 1.00 11.33 104 LEU A O 1
ATOM 740 N N . VAL A 1 105 ? 23.996 -2.184 12.377 1.00 9.92 105 VAL A N 1
ATOM 741 C CA . VAL A 1 105 ? 22.826 -2.529 13.202 1.00 10.19 105 VAL A CA 1
ATOM 742 C C . VAL A 1 105 ? 21.884 -1.334 13.376 1.00 10.16 105 VAL A C 1
ATOM 743 O O . VAL A 1 105 ? 20.671 -1.447 13.131 1.00 9.97 105 VAL A O 1
ATOM 747 N N . ASP A 1 106 ? 22.449 -0.182 13.728 1.00 9.13 106 ASP A N 1
ATOM 748 C CA . ASP A 1 106 ? 21.637 1.012 13.969 1.00 9.43 106 ASP A CA 1
ATOM 749 C C . ASP A 1 106 ? 20.835 1.388 12.738 1.00 10.69 106 ASP A C 1
ATOM 750 O O . ASP A 1 106 ? 19.682 1.833 12.854 1.00 11.35 106 ASP A O 1
ATOM 755 N N . VAL A 1 107 ? 21.451 1.252 11.566 1.00 10.56 107 VAL A N 1
ATOM 756 C CA . VAL A 1 107 ? 20.805 1.683 10.325 1.00 11.44 107 VAL A CA 1
ATOM 757 C C . VAL A 1 107 ? 19.765 0.669 9.891 1.00 12.04 107 VAL A C 1
ATOM 758 O O . VAL A 1 107 ? 18.583 0.997 9.714 1.00 13.17 107 VAL A O 1
ATOM 762 N N . LEU A 1 108 ? 20.183 -0.574 9.720 1.00 12.00 108 LEU A N 1
ATOM 763 C CA . LEU A 1 108 ? 19.317 -1.545 9.057 1.00 11.88 108 LEU A CA 1
ATOM 764 C C . LEU A 1 108 ? 18.086 -1.894 9.868 1.00 12.61 108 LEU A C 1
ATOM 765 O O . LEU A 1 108 ? 17.048 -2.234 9.282 1.00 12.93 108 LEU A O 1
ATOM 770 N N . LEU A 1 109 ? 18.186 -1.802 11.197 1.00 11.94 109 LEU A N 1
ATOM 771 C CA . LEU A 1 109 ? 17.092 -2.267 12.065 1.00 12.44 109 LEU A CA 1
ATOM 772 C C . LEU A 1 109 ? 16.098 -1.170 12.426 1.00 14.15 109 LEU A C 1
ATOM 773 O O . LEU A 1 109 ? 15.138 -1.428 13.153 1.00 15.21 109 LEU A O 1
ATOM 778 N N . THR A 1 110 ? 16.325 0.038 11.922 1.00 13.75 110 THR A N 1
ATOM 779 C CA . THR A 1 110 ? 15.452 1.161 12.331 1.00 14.71 110 THR A CA 1
ATOM 780 C C . THR A 1 110 ? 14.873 1.909 11.146 1.00 15.64 110 THR A C 1
ATOM 781 O O . THR A 1 110 ? 14.465 3.072 11.273 1.00 16.72 110 THR A O 1
ATOM 785 N N . ILE A 1 111 ? 14.833 1.242 10.005 1.00 15.89 111 ILE A N 1
ATOM 786 C CA . ILE A 1 111 ? 14.178 1.783 8.817 1.00 17.78 111 ILE A CA 1
ATOM 787 C C . ILE A 1 111 ? 13.070 0.871 8.291 1.00 18.81 111 ILE A C 1
ATOM 788 O O . ILE A 1 111 ? 13.102 -0.356 8.448 1.00 19.27 111 ILE A O 1
ATOM 793 N N . GLU A 1 112 ? 12.083 1.488 7.654 1.00 19.83 112 GLU A N 1
ATOM 794 C CA . GLU A 1 112 ? 10.930 0.737 7.168 1.00 21.40 112 GLU A CA 1
ATOM 795 C C . GLU A 1 112 ? 11.307 -0.186 6.002 1.00 22.21 112 GLU A C 1
ATOM 796 O O . GLU A 1 112 ? 12.315 0.048 5.316 1.00 21.88 112 GLU A O 1
ATOM 802 N N . THR A 1 113 ? 10.514 -1.240 5.776 1.00 23.56 113 THR A N 1
ATOM 803 C CA . THR A 1 113 ? 10.827 -2.196 4.706 1.00 25.39 113 THR A CA 1
ATOM 804 C C . THR A 1 113 ? 10.891 -1.503 3.346 1.00 25.14 113 THR A C 1
ATOM 805 O O . THR A 1 113 ? 11.780 -1.804 2.537 1.00 25.40 113 THR A O 1
ATOM 809 N N . HIS A 1 114 ? 9.968 -0.569 3.096 1.00 24.84 114 HIS A N 1
ATOM 810 C CA . HIS A 1 114 ? 9.998 0.207 1.845 1.00 24.90 114 HIS A CA 1
ATOM 811 C C . HIS A 1 114 ? 11.303 0.993 1.678 1.00 23.63 114 HIS A C 1
ATOM 812 O O . HIS A 1 114 ? 11.809 1.137 0.562 1.00 23.37 114 HIS A O 1
ATOM 819 N N . GLU A 1 115 ? 11.850 1.472 2.797 1.00 21.67 115 GLU A N 1
ATOM 820 C CA . GLU A 1 115 ? 13.092 2.244 2.796 1.00 20.68 115 GLU A CA 1
ATOM 821 C C . GLU A 1 115 ? 14.284 1.321 2.537 1.00 19.47 115 GLU A C 1
ATOM 822 O O . GLU A 1 115 ? 15.236 1.720 1.897 1.00 17.84 115 GLU A O 1
ATOM 828 N N . VAL A 1 116 ? 14.232 0.091 3.039 1.00 19.13 116 VAL A N 1
ATOM 829 C CA . VAL A 1 116 ? 15.300 -0.874 2.719 1.00 19.01 116 VAL A CA 1
ATOM 830 C C . VAL A 1 116 ? 15.312 -1.134 1.216 1.00 19.95 116 VAL A C 1
ATOM 831 O O . VAL A 1 116 ? 16.369 -1.168 0.580 1.00 19.33 116 VAL A O 1
ATOM 835 N N . ARG A 1 117 ? 14.127 -1.299 0.646 1.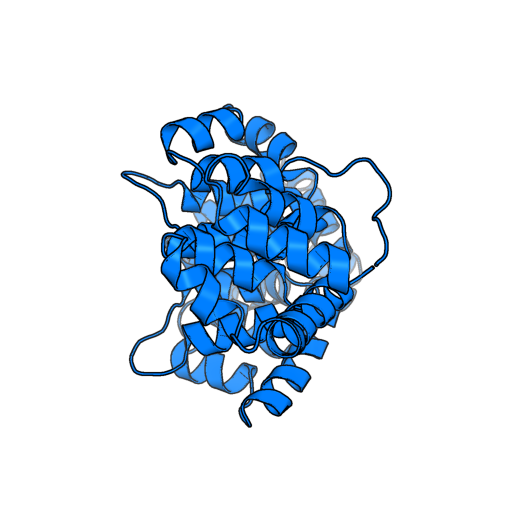00 20.75 117 ARG A N 1
ATOM 836 C CA . ARG A 1 117 ? 13.997 -1.551 -0.796 1.00 22.30 117 ARG A CA 1
ATOM 837 C C . ARG A 1 117 ? 14.620 -0.396 -1.591 1.00 21.65 117 ARG A C 1
ATOM 838 O O . ARG A 1 117 ? 15.399 -0.605 -2.528 1.00 21.73 1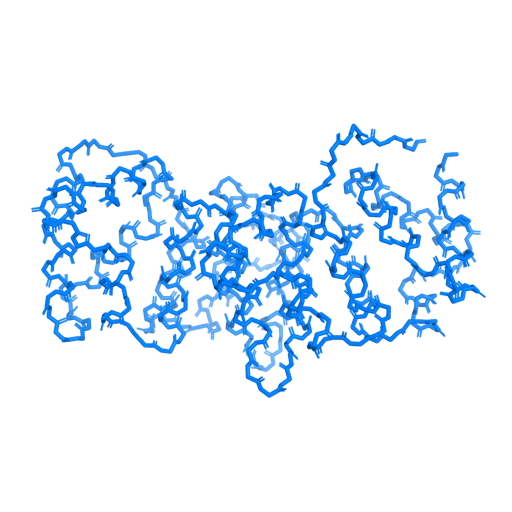17 ARG A O 1
ATOM 846 N N . GLU A 1 118 ? 14.313 0.826 -1.175 1.00 21.33 118 GLU A N 1
ATOM 847 C CA . GLU A 1 118 ? 14.810 2.010 -1.846 1.00 21.60 118 GLU A CA 1
ATOM 848 C C . GLU A 1 118 ? 16.333 2.080 -1.756 1.00 19.52 118 GLU A C 1
ATOM 849 O O . GLU A 1 118 ? 17.020 2.370 -2.740 1.00 18.81 118 GLU A O 1
ATOM 855 N N . ILE A 1 119 ? 16.881 1.805 -0.578 1.00 17.64 119 ILE A N 1
ATOM 856 C CA . ILE A 1 119 ? 18.325 1.934 -0.454 1.00 16.28 119 ILE A CA 1
ATOM 857 C C . ILE A 1 119 ? 19.128 0.799 -1.090 1.00 15.24 119 ILE A C 1
ATOM 858 O O . ILE A 1 119 ? 20.270 1.007 -1.425 1.00 14.53 119 ILE A O 1
ATOM 863 N N . ARG A 1 120 ? 18.528 -0.381 -1.289 1.00 14.29 120 ARG A N 1
ATOM 864 C CA . ARG A 1 120 ? 19.223 -1.437 -2.034 1.00 14.03 120 ARG A CA 1
ATOM 865 C C . ARG A 1 120 ? 19.579 -0.917 -3.415 1.00 13.72 120 ARG A C 1
ATOM 866 O O . ARG A 1 120 ? 20.692 -1.084 -3.879 1.00 13.44 120 ARG A O 1
ATOM 874 N N . GLN A 1 121 ? 18.611 -0.259 -4.044 1.00 14.75 121 GLN A N 1
ATOM 875 C CA . GLN A 1 121 ? 18.794 0.257 -5.395 1.00 16.18 121 GLN A CA 1
ATOM 876 C C . GLN A 1 121 ? 19.740 1.467 -5.418 1.00 15.45 121 GLN A C 1
ATOM 877 O O . GLN A 1 121 ? 20.696 1.524 -6.219 1.00 15.01 121 GLN A O 1
ATOM 883 N N . LEU A 1 122 ? 19.501 2.401 -4.497 1.00 14.39 122 LEU A N 1
ATOM 884 C CA . LEU A 1 122 ? 20.344 3.593 -4.408 1.00 14.66 122 LEU A CA 1
ATOM 885 C C . LEU A 1 122 ? 21.788 3.235 -4.087 1.00 14.67 122 LEU A C 1
ATOM 886 O O . LEU A 1 122 ? 22.720 3.820 -4.647 1.00 14.30 122 LEU A O 1
ATOM 891 N N . TYR A 1 123 ? 21.977 2.270 -3.183 1.00 12.91 123 TYR A N 1
ATOM 892 C CA . TYR A 1 123 ? 23.332 1.819 -2.846 1.00 13.02 123 TYR A CA 1
ATOM 893 C C . TYR A 1 123 ? 24.097 1.328 -4.078 1.00 12.99 123 TYR A C 1
ATOM 894 O O . TYR A 1 123 ? 25.264 1.665 -4.288 1.00 13.25 123 TYR A O 1
ATOM 903 N N . TYR A 1 124 ? 23.426 0.505 -4.879 1.00 12.93 124 TYR A N 1
ATOM 904 C CA . TYR A 1 124 ? 24.025 0.007 -6.097 1.00 14.01 124 TYR A CA 1
ATOM 905 C C . TYR A 1 124 ? 24.343 1.158 -7.058 1.00 14.72 124 TYR A C 1
ATOM 906 O O . TYR A 1 124 ? 25.408 1.159 -7.674 1.00 15.03 124 TYR A O 1
ATOM 915 N N . GLN A 1 125 ? 23.429 2.117 -7.185 1.00 15.17 125 GLN A N 1
ATOM 916 C CA . GLN A 1 125 ? 23.684 3.287 -8.062 1.00 16.37 125 GLN A CA 1
ATOM 917 C C . GLN A 1 125 ? 24.874 4.123 -7.638 1.00 16.42 125 GLN A C 1
ATOM 918 O O . GLN A 1 125 ? 25.600 4.634 -8.476 1.00 16.67 125 GLN A O 1
ATOM 924 N N . LEU A 1 126 ? 25.078 4.255 -6.331 1.00 15.87 126 LEU A N 1
ATOM 925 C CA . LEU A 1 126 ? 26.157 5.085 -5.809 1.00 15.49 126 LEU A CA 1
ATOM 926 C C . LEU A 1 126 ? 27.508 4.402 -5.827 1.00 15.74 126 LEU A C 1
ATOM 927 O O . LEU A 1 126 ? 28.532 5.048 -6.055 1.00 17.50 126 LEU A O 1
ATOM 932 N N . TYR A 1 127 ? 27.513 3.095 -5.573 1.00 15.26 127 TYR A N 1
ATOM 933 C CA . TYR A 1 127 ? 28.744 2.389 -5.237 1.00 16.04 127 TYR A CA 1
ATOM 934 C C . TYR A 1 127 ? 29.093 1.199 -6.128 1.00 16.27 127 TYR A C 1
ATOM 935 O O . TYR A 1 127 ? 30.194 0.642 -5.996 1.00 16.91 127 TYR A O 1
ATOM 944 N N . ASN A 1 128 ? 28.160 0.807 -7.004 1.00 16.74 128 ASN A N 1
ATOM 945 C CA . ASN A 1 128 ? 28.345 -0.345 -7.904 1.00 18.71 128 ASN A CA 1
ATOM 946 C C . ASN A 1 128 ? 28.517 -1.653 -7.130 1.00 18.68 128 ASN A C 1
ATOM 947 O O . ASN A 1 128 ? 29.123 -2.618 -7.613 1.00 19.47 128 ASN A O 1
ATOM 952 N N . ASP A 1 129 ? 27.969 -1.674 -5.916 1.00 17.59 129 ASP A N 1
ATOM 953 C CA . ASP A 1 129 ? 28.033 -2.833 -5.035 1.00 17.43 129 ASP A CA 1
ATOM 954 C C . ASP A 1 129 ? 26.640 -3.167 -4.573 1.00 15.44 129 ASP A C 1
ATOM 955 O O . ASP A 1 129 ? 25.788 -2.284 -4.475 1.00 15.10 129 ASP A O 1
ATOM 960 N N . SER A 1 130 ? 26.429 -4.439 -4.249 1.00 14.73 130 SER A N 1
ATOM 961 C CA . SER A 1 130 ? 25.182 -4.864 -3.619 1.00 13.69 130 SER A CA 1
ATOM 962 C C . SER A 1 130 ? 25.236 -4.546 -2.129 1.00 12.96 130 SER A C 1
ATOM 963 O O . SER A 1 130 ? 26.194 -4.897 -1.463 1.00 12.72 130 SER A O 1
ATOM 966 N N . LEU A 1 131 ? 24.205 -3.885 -1.621 1.00 12.66 131 LEU A N 1
ATOM 967 C CA . LEU A 1 131 ? 24.144 -3.571 -0.195 1.00 12.23 131 LEU A CA 1
ATOM 968 C C . LEU A 1 131 ? 24.151 -4.870 0.636 1.00 12.39 131 LEU A C 1
ATOM 969 O O . LEU A 1 131 ? 24.934 -4.998 1.589 1.00 12.17 131 LEU A O 1
ATOM 974 N N . GLY A 1 132 ? 23.306 -5.831 0.265 1.00 11.81 132 GLY A N 1
ATOM 975 C CA . GLY A 1 132 ? 23.248 -7.105 0.978 1.00 12.03 132 GLY A CA 1
ATOM 976 C C . GLY A 1 132 ? 24.596 -7.797 0.985 1.00 13.05 132 GLY A C 1
ATOM 977 O O . GLY A 1 132 ? 25.034 -8.334 2.002 1.00 12.94 132 GLY A O 1
ATOM 978 N N . ASP A 1 133 ? 25.277 -7.769 -0.157 1.00 12.80 133 ASP A N 1
ATOM 979 C CA . ASP A 1 133 ? 26.514 -8.494 -0.287 1.00 14.50 133 ASP A CA 1
ATOM 980 C C . ASP A 1 133 ? 27.633 -7.888 0.539 1.00 14.22 133 ASP A C 1
ATOM 981 O O . ASP A 1 133 ? 28.402 -8.621 1.167 1.00 14.06 133 ASP A O 1
ATOM 986 N N . VAL A 1 134 ? 27.715 -6.554 0.560 1.00 14.36 134 VAL A N 1
ATOM 987 C CA . VAL A 1 134 ? 28.756 -5.878 1.330 1.00 14.91 134 VAL A CA 1
ATOM 988 C C . VAL A 1 134 ? 28.550 -6.150 2.823 1.00 14.36 134 VAL A C 1
ATOM 989 O O . VAL A 1 134 ? 29.504 -6.420 3.552 1.00 14.62 134 VAL A O 1
ATOM 993 N N . VAL A 1 135 ? 27.296 -6.108 3.267 1.00 13.73 135 VAL A N 1
ATOM 994 C CA . VAL A 1 135 ? 26.997 -6.329 4.677 1.00 13.47 135 VAL A CA 1
ATOM 995 C C . VAL A 1 135 ? 27.374 -7.758 5.069 1.00 13.70 135 VAL A C 1
ATOM 996 O O . VAL A 1 135 ? 28.020 -7.967 6.100 1.00 13.52 135 VAL A O 1
ATOM 1000 N N . ARG A 1 136 ? 26.979 -8.735 4.257 1.00 13.70 136 ARG A N 1
ATOM 1001 C CA . ARG A 1 136 ? 27.283 -10.135 4.565 1.00 14.93 136 ARG A CA 1
ATOM 1002 C C . ARG A 1 136 ? 28.793 -10.430 4.532 1.00 15.42 136 ARG A C 1
ATOM 1003 O O . ARG A 1 136 ? 29.325 -11.156 5.380 1.00 15.46 136 ARG A O 1
ATOM 1011 N N . LYS A 1 137 ? 29.486 -9.885 3.541 1.00 15.83 137 LYS A N 1
ATOM 1012 C CA . LYS A 1 137 ? 30.937 -10.092 3.425 1.00 17.44 137 LYS A CA 1
ATOM 1013 C C . LYS A 1 137 ? 31.687 -9.582 4.660 1.00 17.13 137 LYS A C 1
ATOM 1014 O O . LYS A 1 137 ? 32.611 -10.237 5.167 1.00 17.69 137 LYS A O 1
ATOM 1020 N N . ASP A 1 138 ? 31.244 -8.442 5.174 1.00 16.88 138 ASP A N 1
ATOM 1021 C CA . ASP A 1 138 ? 31.917 -7.801 6.292 1.00 16.63 138 ASP A CA 1
ATOM 1022 C C . ASP A 1 138 ? 31.506 -8.372 7.638 1.00 15.93 138 ASP A C 1
ATOM 1023 O O . ASP A 1 138 ? 32.329 -8.444 8.548 1.00 17.26 138 ASP A O 1
ATOM 1028 N N . CYS A 1 139 ? 30.244 -8.781 7.768 1.00 14.54 139 CYS A N 1
ATOM 1029 C CA . CYS A 1 139 ? 29.727 -9.200 9.076 1.00 14.00 139 CYS A CA 1
ATOM 1030 C C . CYS A 1 139 ? 29.691 -10.714 9.275 1.00 14.37 139 CYS A C 1
ATOM 1031 O O . CYS A 1 139 ? 29.565 -11.195 10.404 1.00 14.68 139 CYS A O 1
ATOM 1034 N N . GLY A 1 140 ? 29.736 -11.461 8.178 1.00 13.56 140 GLY A N 1
ATOM 1035 C CA . GLY A 1 140 ? 29.504 -12.891 8.222 1.00 14.29 140 GLY A CA 1
ATOM 1036 C C . GLY A 1 140 ? 28.048 -13.211 8.484 1.00 15.01 140 GLY A C 1
ATOM 1037 O O . GLY A 1 140 ? 27.180 -12.329 8.369 1.00 14.84 140 GLY A O 1
ATOM 1038 N N . ASP A 1 141 ? 27.779 -14.466 8.820 1.00 16.55 141 ASP A N 1
ATOM 1039 C CA . ASP A 1 141 ? 26.410 -14.870 9.119 1.00 18.40 141 ASP A CA 1
ATOM 1040 C C . ASP A 1 141 ? 26.385 -15.842 10.296 1.00 19.23 141 ASP A C 1
ATOM 1041 O O . ASP A 1 141 ? 25.498 -16.689 10.378 1.00 20.50 141 ASP A O 1
ATOM 1046 N N . LYS A 1 142 ? 27.351 -15.700 11.204 1.00 18.63 142 LYS A N 1
ATOM 1047 C CA . LYS A 1 142 ? 27.485 -16.572 12.384 1.00 19.32 142 LYS A CA 1
ATOM 1048 C C . LYS A 1 142 ? 26.725 -15.978 13.584 1.00 17.47 142 LYS A C 1
ATOM 1049 O O . LYS A 1 142 ? 25.917 -16.663 14.231 1.00 18.50 142 LYS A O 1
ATOM 1055 N N . TYR A 1 143 ? 26.989 -14.708 13.886 1.00 14.96 143 TYR A N 1
ATOM 1056 C CA . TYR A 1 143 ? 26.361 -14.069 15.039 1.00 13.40 143 TYR A CA 1
ATOM 1057 C C . TYR A 1 143 ? 24.894 -13.839 14.766 1.00 12.38 143 TYR A C 1
ATOM 1058 O O . TYR A 1 143 ? 24.510 -13.575 13.620 1.00 11.81 143 TYR A O 1
ATOM 1067 N N . MET A 1 144 ? 24.087 -13.953 15.811 1.00 11.92 144 MET A N 1
ATOM 1068 C CA . MET A 1 144 ? 22.648 -13.668 15.683 1.00 11.23 144 MET A CA 1
ATOM 1069 C C . MET A 1 144 ? 22.346 -12.252 15.164 1.00 11.24 144 MET A C 1
ATOM 1070 O O . MET A 1 144 ? 21.450 -12.086 14.336 1.00 11.35 144 MET A O 1
ATOM 1075 N N . TRP A 1 145 ? 23.104 -11.243 15.600 1.00 11.12 145 TRP A N 1
ATOM 1076 C CA . TRP A 1 145 ? 22.890 -9.863 15.107 1.00 10.44 145 TRP A CA 1
ATOM 1077 C C . TRP A 1 145 ? 23.175 -9.798 13.600 1.00 9.93 145 TRP A C 1
ATOM 1078 O O . TRP A 1 145 ? 22.527 -9.027 12.893 1.00 9.67 145 TRP A O 1
ATOM 1089 N N . ALA A 1 146 ? 24.147 -10.588 13.138 1.00 9.87 146 ALA A N 1
ATOM 1090 C CA . ALA A 1 146 ? 24.528 -10.638 11.722 1.00 10.07 146 ALA A CA 1
ATOM 1091 C C . ALA A 1 146 ? 23.468 -11.363 10.925 1.00 10.07 146 ALA A C 1
ATOM 1092 O O . ALA A 1 146 ? 23.073 -10.873 9.871 1.00 10.17 146 ALA A O 1
ATOM 1094 N N . LYS A 1 147 ? 22.969 -12.489 11.442 1.00 9.64 147 LYS A N 1
ATOM 1095 C CA . LYS A 1 147 ? 21.878 -13.192 10.755 1.00 10.56 147 LYS A CA 1
ATOM 1096 C C . LYS A 1 147 ? 20.673 -12.246 10.633 1.00 10.47 147 LYS A C 1
ATOM 1097 O O . LYS A 1 147 ? 19.989 -12.215 9.605 1.00 11.29 147 LYS A O 1
ATOM 1103 N N . LEU A 1 148 ? 20.422 -11.470 11.691 1.00 10.14 148 LEU A N 1
ATOM 1104 C CA . LEU A 1 148 ? 19.269 -10.584 11.719 1.00 10.12 148 LEU A CA 1
ATOM 1105 C C . LEU A 1 148 ? 19.419 -9.476 10.673 1.00 10.18 148 LEU A C 1
ATOM 1106 O O . LEU A 1 148 ? 18.499 -9.266 9.869 1.00 10.65 148 LEU A O 1
ATOM 1111 N N . ILE A 1 149 ? 20.540 -8.741 10.683 1.00 10.45 149 ILE A N 1
ATOM 1112 C CA . ILE A 1 149 ? 20.682 -7.654 9.700 1.00 10.07 149 ILE A CA 1
ATOM 1113 C C . ILE A 1 149 ? 20.797 -8.180 8.256 1.00 10.51 149 ILE A C 1
ATOM 1114 O O . ILE A 1 149 ? 20.334 -7.513 7.343 1.00 10.94 149 ILE A O 1
ATOM 1119 N N . ASN A 1 150 ? 21.401 -9.359 8.056 1.00 10.04 150 ASN A N 1
ATOM 1120 C CA . ASN A 1 150 ? 21.426 -9.946 6.711 1.00 10.03 150 ASN A CA 1
ATOM 1121 C C . ASN A 1 150 ? 20.011 -10.265 6.232 1.00 11.17 150 ASN A C 1
ATOM 1122 O O . ASN A 1 150 ? 19.668 -10.027 5.047 1.00 11.92 150 ASN A O 1
ATOM 1127 N N . ALA A 1 151 ? 19.182 -10.810 7.122 1.00 10.76 151 ALA A N 1
ATOM 1128 C CA . ALA A 1 151 ? 17.808 -11.133 6.743 1.00 11.12 151 ALA A CA 1
ATOM 1129 C C . ALA A 1 151 ? 17.031 -9.864 6.388 1.00 11.87 151 ALA A C 1
ATOM 1130 O O . ALA A 1 151 ? 16.213 -9.828 5.452 1.00 14.33 151 ALA A O 1
ATOM 1132 N N . VAL A 1 152 ? 17.227 -8.821 7.176 1.00 11.18 152 VAL A N 1
ATOM 1133 C CA . VAL A 1 152 ? 16.569 -7.558 6.907 1.00 12.05 152 VAL A CA 1
ATOM 1134 C C . VAL A 1 152 ? 17.086 -6.921 5.609 1.00 12.63 152 VAL A C 1
ATOM 1135 O O . VAL A 1 152 ? 16.296 -6.420 4.797 1.00 12.85 152 VAL A O 1
ATOM 1139 N N . ALA A 1 153 ? 18.404 -6.951 5.415 1.00 12.96 153 ALA A N 1
ATOM 1140 C CA . ALA A 1 153 ? 19.003 -6.329 4.233 1.00 14.60 153 ALA A CA 1
ATOM 1141 C C . ALA A 1 153 ? 18.485 -6.911 2.923 1.00 15.98 153 ALA A C 1
ATOM 1142 O O . ALA A 1 153 ? 18.388 -6.179 1.952 1.00 17.24 153 ALA A O 1
ATOM 1144 N N . THR A 1 154 ? 18.147 -8.203 2.900 1.00 16.79 154 THR A N 1
ATOM 1145 C CA . THR A 1 154 ? 17.749 -8.877 1.653 1.00 18.79 154 THR A CA 1
ATOM 1146 C C . THR A 1 154 ? 16.290 -9.321 1.593 1.00 19.48 154 THR A C 1
ATOM 1147 O O . THR A 1 154 ? 15.835 -9.796 0.544 1.00 20.32 154 THR A O 1
ATOM 1151 N N . GLY A 1 155 ? 15.553 -9.183 2.691 1.00 19.88 155 GLY A N 1
ATOM 1152 C CA . GLY A 1 155 ? 14.198 -9.746 2.767 1.00 20.36 155 GLY A CA 1
ATOM 1153 C C . GLY A 1 155 ? 13.064 -8.741 2.710 1.00 20.55 155 GLY A C 1
ATOM 1154 O O . GLY A 1 155 ? 13.234 -7.601 2.295 1.00 21.06 155 GLY A O 1
ATOM 1155 N N . ASP A 1 156 ? 11.890 -9.181 3.141 1.00 21.62 156 ASP A N 1
ATOM 1156 C CA . ASP A 1 156 ? 10.691 -8.370 3.126 1.00 22.42 156 ASP A CA 1
ATOM 1157 C C . ASP A 1 156 ? 9.951 -8.665 4.417 1.00 22.07 156 ASP A C 1
ATOM 1158 O O . ASP A 1 156 ? 10.202 -9.683 5.061 1.00 22.60 156 ASP A O 1
ATOM 1163 N N . ARG A 1 157 ? 9.053 -7.762 4.783 1.00 22.04 157 ARG A N 1
ATOM 1164 C CA . ARG A 1 157 ? 8.169 -7.967 5.914 1.00 21.70 157 ARG A CA 1
ATOM 1165 C C . ARG A 1 157 ? 6.754 -8.113 5.376 1.00 22.72 157 ARG A C 1
ATOM 1166 O O . ARG A 1 157 ? 6.204 -7.181 4.790 1.00 23.99 157 ARG A O 1
ATOM 1174 N N . ILE A 1 158 ? 6.180 -9.293 5.566 1.00 23.51 158 ILE A N 1
ATOM 1175 C CA . ILE A 1 158 ? 4.890 -9.620 4.955 1.00 24.38 158 ILE A CA 1
ATOM 1176 C C . ILE A 1 158 ? 3.840 -10.001 6.012 1.00 23.60 158 ILE A C 1
ATOM 1177 O O . ILE A 1 158 ? 4.182 -10.654 7.000 1.00 23.30 158 ILE A O 1
ATOM 1182 N N . PRO A 1 159 ? 2.573 -9.574 5.813 1.00 23.31 159 PRO A N 1
ATOM 1183 C CA . PRO A 1 159 ? 1.513 -9.894 6.774 1.00 23.11 159 PRO A CA 1
ATOM 1184 C C . PRO A 1 159 ? 1.269 -11.381 6.984 1.00 23.17 159 PRO A C 1
ATOM 1185 O O . PRO A 1 159 ? 1.487 -12.196 6.082 1.00 22.71 159 PRO A O 1
ATOM 1189 N N . ARG A 1 160 ? 0.832 -11.712 8.197 1.00 22.39 160 ARG A N 1
ATOM 1190 C CA . ARG A 1 160 ? 0.576 -13.085 8.627 1.00 23.31 160 ARG A CA 1
ATOM 1191 C C . ARG A 1 160 ? -0.776 -13.114 9.301 1.00 22.88 160 ARG A C 1
ATOM 1192 O O . ARG A 1 160 ? -1.264 -12.078 9.758 1.00 23.40 160 ARG A O 1
ATOM 1200 N N . ASP A 1 161 ? -1.371 -14.295 9.393 1.00 23.01 161 ASP A N 1
ATOM 1201 C CA . ASP A 1 161 ? -2.624 -14.430 10.139 1.00 23.43 161 ASP A CA 1
ATOM 1202 C C . ASP A 1 161 ? -2.386 -14.785 11.606 1.00 22.58 161 ASP A C 1
ATOM 1203 O O . ASP A 1 161 ? -1.270 -15.157 12.001 1.00 22.09 161 ASP A O 1
ATOM 1208 N N . THR A 1 162 ? -3.440 -14.650 12.418 1.00 22.06 162 THR A N 1
ATOM 1209 C CA . THR A 1 162 ? -3.343 -14.901 13.847 1.00 21.61 162 THR A CA 1
ATOM 1210 C C . THR A 1 162 ? -2.849 -16.315 14.170 1.00 20.43 162 THR A C 1
ATOM 1211 O O . THR A 1 162 ? -2.102 -16.507 15.126 1.00 20.20 162 THR A O 1
ATOM 1215 N N . HIS A 1 163 ? -3.251 -17.312 13.371 1.00 19.64 163 HIS A N 1
ATOM 1216 C CA . HIS A 1 163 ? -2.780 -18.689 13.581 1.00 19.70 163 HIS A CA 1
ATOM 1217 C C . HIS A 1 163 ? -1.253 -18.800 13.559 1.00 18.95 163 HIS A C 1
ATOM 1218 O O . HIS A 1 163 ? -0.665 -19.467 14.411 1.00 17.32 163 HIS A O 1
ATOM 1225 N N . GLU A 1 164 ? -0.632 -18.141 12.587 1.00 19.83 164 GLU A N 1
ATOM 1226 C CA . GLU A 1 164 ? 0.826 -18.160 12.468 1.00 21.43 164 GLU A CA 1
ATOM 1227 C C . GLU A 1 164 ? 1.473 -17.481 13.672 1.00 20.44 164 GLU A C 1
ATOM 1228 O O . GLU A 1 164 ? 2.484 -17.950 14.176 1.00 20.32 164 GLU A O 1
ATOM 1234 N N . LEU A 1 165 ? 0.850 -16.409 14.149 1.00 20.33 165 LEU A N 1
ATOM 1235 C CA . LEU A 1 165 ? 1.336 -15.722 15.347 1.00 19.88 165 LEU A CA 1
ATOM 1236 C C . LEU A 1 165 ? 1.235 -16.607 16.568 1.00 20.23 165 LEU A C 1
ATOM 1237 O O . LEU A 1 165 ? 2.159 -16.640 17.377 1.00 19.68 165 LEU A O 1
ATOM 1242 N N . GLU A 1 166 ? 0.117 -17.330 16.709 1.00 19.56 166 GLU A N 1
ATOM 1243 C CA . GLU A 1 166 ? -0.024 -18.278 17.817 1.00 21.03 166 GLU A CA 1
ATOM 1244 C C . GLU A 1 166 ? 1.069 -19.352 17.797 1.00 19.92 166 GLU A C 1
ATOM 1245 O O . GLU A 1 166 ? 1.630 -19.690 18.843 1.00 20.94 166 GLU A O 1
ATOM 1251 N N . GLU A 1 167 ? 1.378 -19.881 16.607 1.00 20.11 167 GLU A N 1
ATOM 1252 C CA . GLU A 1 167 ? 2.432 -20.879 16.458 1.00 21.49 167 GLU A CA 1
ATOM 1253 C C . GLU A 1 167 ? 3.800 -20.315 16.837 1.00 20.35 167 GLU A C 1
ATOM 1254 O O . GLU A 1 167 ? 4.543 -20.945 17.579 1.00 20.45 167 GLU A O 1
ATOM 1260 N N . ASP A 1 168 ? 4.125 -19.137 16.302 1.00 20.09 168 ASP A N 1
ATOM 1261 C CA . ASP A 1 168 ? 5.408 -18.493 16.609 1.00 19.37 168 ASP A CA 1
ATOM 1262 C C . ASP A 1 168 ? 5.520 -18.076 18.068 1.00 18.99 168 ASP A C 1
ATOM 1263 O O . ASP A 1 168 ? 6.623 -18.048 18.621 1.00 18.92 168 ASP A O 1
ATOM 1268 N N . LEU A 1 169 ? 4.386 -17.772 18.690 1.00 18.65 169 LEU A N 1
ATOM 1269 C CA . LEU A 1 169 ? 4.362 -17.409 20.110 1.00 18.15 169 LEU A CA 1
ATOM 1270 C C . LEU A 1 169 ? 4.864 -18.561 20.974 1.00 18.24 169 LEU A C 1
ATOM 1271 O O . LEU A 1 169 ? 5.690 -18.375 21.878 1.00 17.27 169 LEU A O 1
ATOM 1276 N N . VAL A 1 170 ? 4.353 -19.762 20.698 1.00 17.72 170 VAL A N 1
ATOM 1277 C CA . VAL A 1 170 ? 4.787 -20.951 21.396 1.00 18.13 170 VAL A CA 1
ATOM 1278 C C . VAL A 1 170 ? 6.281 -21.193 21.164 1.00 16.94 170 VAL A C 1
ATOM 1279 O O . VAL A 1 170 ? 7.038 -21.506 22.095 1.00 17.42 170 VAL A O 1
ATOM 1283 N N . LEU A 1 171 ? 6.707 -21.014 19.916 1.00 16.36 171 LEU A N 1
ATOM 1284 C CA . LEU A 1 171 ? 8.105 -21.209 19.548 1.00 15.80 171 LEU A CA 1
ATOM 1285 C C . LEU A 1 171 ? 9.061 -20.204 20.214 1.00 15.66 171 LEU A C 1
ATOM 1286 O O . LEU A 1 171 ? 10.128 -20.588 20.714 1.00 14.89 171 LEU A O 1
ATOM 1291 N N . VAL A 1 172 ? 8.657 -18.933 20.240 1.00 15.66 172 VAL A N 1
ATOM 1292 C CA . VAL A 1 172 ? 9.522 -17.933 20.865 1.00 15.53 172 VAL A CA 1
ATOM 1293 C C . VAL A 1 172 ? 9.579 -18.060 22.396 1.00 15.57 172 VAL A C 1
ATOM 1294 O O . VAL A 1 172 ? 10.631 -17.844 23.002 1.00 16.38 172 VAL A O 1
ATOM 1298 N N . ARG A 1 173 ? 8.460 -18.451 23.001 1.00 15.84 173 ARG A N 1
ATOM 1299 C CA . ARG A 1 173 ? 8.470 -18.780 24.425 1.00 15.31 173 ARG A CA 1
ATOM 1300 C C . ARG A 1 173 ? 9.433 -19.924 24.728 1.00 15.72 173 ARG A C 1
ATOM 1301 O O . ARG A 1 173 ? 10.211 -19.856 25.682 1.00 15.94 173 ARG A O 1
ATOM 1309 N N . LYS A 1 174 ? 9.383 -20.981 23.917 1.00 15.93 174 LYS A N 1
ATOM 1310 C CA . LYS A 1 174 ? 10.316 -22.099 24.056 1.00 16.68 174 LYS A CA 1
ATOM 1311 C C . LYS A 1 174 ? 11.769 -21.619 23.999 1.00 16.72 174 LYS A C 1
ATOM 1312 O O . LYS A 1 174 ? 12.592 -21.964 24.849 1.00 16.95 174 LYS A O 1
ATOM 1318 N N . ALA A 1 175 ? 12.056 -20.771 23.017 1.00 15.97 175 ALA A N 1
ATOM 1319 C CA . ALA A 1 175 ? 13.393 -20.211 22.856 1.00 15.95 175 ALA A CA 1
ATOM 1320 C C . ALA A 1 175 ? 13.815 -19.367 24.063 1.00 15.84 175 ALA A C 1
ATOM 1321 O O . ALA A 1 175 ? 14.952 -19.447 24.520 1.00 15.82 175 ALA A O 1
ATOM 1323 N N . ILE A 1 176 ? 12.893 -18.564 24.578 1.00 15.93 176 ILE A N 1
ATOM 1324 C CA . ILE A 1 176 ? 13.174 -17.715 25.733 1.00 16.50 176 ILE A CA 1
ATOM 1325 C C . ILE A 1 176 ? 13.469 -18.553 26.989 1.00 17.38 176 ILE A C 1
ATOM 1326 O O . ILE A 1 176 ? 14.299 -18.185 27.822 1.00 17.81 176 ILE A O 1
ATOM 1331 N N . GLU A 1 177 ? 12.802 -19.696 27.092 1.00 19.28 177 GLU A N 1
ATOM 1332 C CA . GLU A 1 177 ? 12.939 -20.533 28.285 1.00 20.49 177 GLU A CA 1
ATOM 1333 C C . GLU A 1 177 ? 14.270 -21.245 28.390 1.00 21.44 177 GLU A C 1
ATOM 1334 O O . GLU A 1 177 ? 14.734 -21.510 29.505 1.00 23.05 177 GLU A O 1
ATOM 1340 N N . THR A 1 178 ? 14.900 -21.539 27.248 1.00 20.96 178 THR A N 1
ATOM 1341 C CA . THR A 1 178 ? 16.181 -22.262 27.234 1.00 21.41 178 THR A CA 1
ATOM 1342 C C . THR A 1 178 ? 17.381 -21.321 27.274 1.00 21.78 178 THR A C 1
ATOM 1343 O O . THR A 1 178 ? 17.409 -20.295 26.566 1.00 22.15 178 THR A O 1
ATOM 1347 N N . LYS A 1 179 ? 18.375 -21.668 28.092 1.00 22.61 179 LYS A N 1
ATOM 1348 C CA . LYS A 1 179 ? 19.609 -20.899 28.177 1.00 23.69 179 LYS A CA 1
ATOM 1349 C C . LYS A 1 179 ? 20.390 -20.991 26.867 1.00 23.45 179 LYS A C 1
ATOM 1350 O O . LYS A 1 179 ? 20.707 -22.086 26.394 1.00 23.79 179 LYS A O 1
ATOM 1356 N N . GLY A 1 180 ? 20.674 -19.834 26.275 1.00 23.31 180 GLY A N 1
ATOM 1357 C CA . GLY A 1 180 ? 21.408 -19.768 25.009 1.00 23.38 180 GLY A CA 1
ATOM 1358 C C . GLY A 1 180 ? 20.505 -20.018 23.803 1.00 22.98 180 GLY A C 1
ATOM 1359 O O . GLY A 1 180 ? 19.423 -20.599 23.934 1.00 22.53 180 GLY A O 1
ATOM 1360 N N . VAL A 1 181 ? 20.940 -19.569 22.625 1.00 22.45 181 VAL A N 1
ATOM 1361 C CA . VAL A 1 181 ? 20.188 -19.806 21.396 1.00 22.96 181 VAL A CA 1
ATOM 1362 C C . VAL A 1 181 ? 20.522 -21.204 20.897 1.00 23.13 181 VAL A C 1
ATOM 1363 O O . VAL A 1 181 ? 21.647 -21.456 20.447 1.00 23.83 181 VAL A O 1
ATOM 1367 N N . LYS A 1 182 ? 19.553 -22.104 20.998 1.00 23.15 182 LYS A N 1
ATOM 1368 C CA . LYS A 1 182 ? 19.703 -23.466 20.488 1.00 23.91 182 LYS A CA 1
ATOM 1369 C C . LYS A 1 182 ? 19.569 -23.491 18.968 1.00 24.42 182 LYS A C 1
ATOM 1370 O O . LYS A 1 182 ? 18.999 -22.578 18.371 1.00 23.83 182 LYS A O 1
ATOM 1376 N N . LYS A 1 183 ? 20.091 -24.546 18.347 1.00 25.06 183 LYS A N 1
ATOM 1377 C CA . LYS A 1 183 ? 20.092 -24.655 16.890 1.00 26.10 183 LYS A CA 1
ATOM 1378 C C . LYS A 1 183 ? 18.700 -24.524 16.266 1.00 24.95 183 LYS A C 1
ATOM 1379 O O . LYS A 1 183 ? 18.548 -23.909 15.204 1.00 24.58 183 LYS A O 1
ATOM 1385 N N . ASP A 1 184 ? 17.694 -25.086 16.937 1.00 24.17 184 ASP A N 1
ATOM 1386 C CA . ASP A 1 184 ? 16.316 -25.100 16.445 1.00 23.58 184 ASP A CA 1
ATOM 1387 C C . ASP A 1 184 ? 15.624 -23.761 16.693 1.00 22.45 184 ASP A C 1
ATOM 1388 O O . ASP A 1 184 ? 14.531 -23.514 16.176 1.00 23.76 184 ASP A O 1
ATOM 1393 N N . GLU A 1 185 ? 16.271 -22.900 17.479 1.00 19.93 185 GLU A N 1
ATOM 1394 C CA . GLU A 1 185 ? 15.704 -21.601 17.838 1.00 18.58 185 GLU A CA 1
ATOM 1395 C C . GLU A 1 185 ? 16.133 -20.458 16.914 1.00 17.59 185 GLU A C 1
ATOM 1396 O O . GLU A 1 185 ? 15.477 -19.412 16.880 1.00 16.69 185 GLU A O 1
ATOM 1402 N N . VAL A 1 186 ? 17.219 -20.660 16.169 1.00 16.96 186 VAL A N 1
ATOM 1403 C CA . VAL A 1 186 ? 17.753 -19.599 15.298 1.00 16.58 186 VAL A CA 1
ATOM 1404 C C . VAL A 1 186 ? 16.667 -19.114 14.354 1.00 16.60 186 VAL A C 1
ATOM 1405 O O . VAL A 1 186 ? 16.388 -17.908 14.257 1.00 16.31 186 VAL A O 1
ATOM 1409 N N . SER A 1 187 ? 16.028 -20.065 13.670 1.00 16.26 187 SER A N 1
ATOM 1410 C CA . SER A 1 187 ? 14.979 -19.738 12.722 1.00 16.75 187 SER A CA 1
ATOM 1411 C C . SER A 1 187 ? 13.808 -18.964 13.328 1.00 15.71 187 SER A C 1
ATOM 1412 O O . SER A 1 187 ? 13.278 -18.064 12.694 1.00 15.59 187 SER A O 1
ATOM 1415 N N . THR A 1 188 ? 13.397 -19.313 14.546 1.00 14.51 188 THR A N 1
ATOM 1416 C CA . THR A 1 188 ? 12.300 -18.603 15.218 1.00 14.72 188 THR A CA 1
ATOM 1417 C C . THR A 1 188 ? 12.636 -17.121 15.423 1.00 13.61 188 THR A C 1
ATOM 1418 O O . THR A 1 188 ? 11.844 -16.218 15.106 1.00 14.40 188 THR A O 1
ATOM 1422 N N . TRP A 1 189 ? 13.819 -16.881 15.967 1.00 13.32 189 TRP A N 1
ATOM 1423 C CA . TRP A 1 189 ? 14.207 -15.509 16.263 1.00 13.10 189 TRP A CA 1
ATOM 1424 C C . TRP A 1 189 ? 14.317 -14.666 15.000 1.00 12.77 189 TRP A C 1
ATOM 1425 O O . TRP A 1 189 ? 13.895 -13.507 14.971 1.00 11.91 189 TRP A O 1
ATOM 1436 N N . ILE A 1 190 ? 14.914 -15.240 13.962 1.00 12.33 190 ILE A N 1
ATOM 1437 C CA . ILE A 1 190 ? 15.100 -14.494 12.718 1.00 12.82 190 ILE A CA 1
ATOM 1438 C C . ILE A 1 190 ? 13.778 -14.257 11.993 1.00 13.37 190 ILE A C 1
ATOM 1439 O O . ILE A 1 190 ? 13.506 -13.164 11.537 1.00 13.42 190 ILE A O 1
ATOM 1444 N N . ARG A 1 191 ? 12.938 -1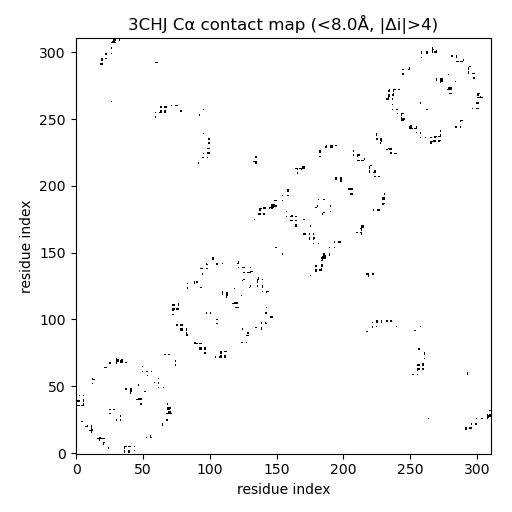5.287 11.924 1.00 13.46 191 ARG A N 1
ATOM 1445 C CA . ARG A 1 191 ? 11.661 -15.139 11.256 1.00 13.98 191 ARG A CA 1
ATOM 1446 C C . ARG A 1 191 ? 10.837 -14.008 11.891 1.00 13.01 191 ARG A C 1
ATOM 1447 O O . ARG A 1 191 ? 10.318 -13.135 11.200 1.00 13.10 191 ARG A O 1
ATOM 1455 N N . ILE A 1 192 ? 10.747 -14.013 13.222 1.00 12.16 192 ILE A N 1
ATOM 1456 C CA . ILE A 1 192 ? 9.926 -13.012 13.884 1.00 12.05 192 ILE A CA 1
ATOM 1457 C C . ILE A 1 192 ? 10.542 -11.623 13.724 1.00 12.03 192 ILE A C 1
ATOM 1458 O O . ILE A 1 192 ? 9.888 -10.677 13.261 1.00 12.70 192 ILE A O 1
ATOM 1463 N N . PHE A 1 193 ? 11.809 -11.493 14.095 1.00 12.17 193 PHE A N 1
ATOM 1464 C CA . PHE A 1 193 ? 12.373 -10.156 14.173 1.00 11.69 193 PHE A CA 1
ATOM 1465 C C . PHE A 1 193 ? 12.762 -9.568 12.826 1.00 11.91 193 PHE A C 1
ATOM 1466 O O . PHE A 1 193 ? 12.761 -8.327 12.666 1.00 12.91 193 PHE A O 1
ATOM 1474 N N . ALA A 1 194 ? 13.035 -10.430 11.843 1.00 11.98 194 ALA A N 1
ATOM 1475 C CA . ALA A 1 194 ? 13.392 -9.925 10.512 1.00 12.71 194 ALA A CA 1
ATOM 1476 C C . ALA A 1 194 ? 12.221 -9.795 9.549 1.00 13.25 194 ALA A C 1
ATOM 1477 O O . ALA A 1 194 ? 12.280 -8.961 8.636 1.00 14.39 194 ALA A O 1
ATOM 1479 N N . THR A 1 195 ? 11.183 -10.629 9.720 1.00 14.04 195 THR A N 1
ATOM 1480 C CA . THR A 1 195 ? 10.120 -10.719 8.699 1.00 14.22 195 THR A CA 1
ATOM 1481 C C . THR A 1 195 ? 8.710 -10.317 9.150 1.00 14.37 195 THR A C 1
ATOM 1482 O O . THR A 1 195 ? 7.806 -10.194 8.311 1.00 14.46 195 THR A O 1
ATOM 1486 N N . TYR A 1 196 ? 8.506 -10.104 10.452 1.00 13.54 196 TYR A N 1
ATOM 1487 C CA . TYR A 1 196 ? 7.174 -9.624 10.879 1.00 13.09 196 TYR A CA 1
ATOM 1488 C C . TYR A 1 196 ? 6.949 -8.172 10.472 1.00 13.29 196 TYR A C 1
ATOM 1489 O O . TYR A 1 196 ? 7.868 -7.342 10.486 1.00 14.26 196 TYR A O 1
ATOM 1498 N N . THR A 1 197 ? 5.715 -7.860 10.094 1.00 14.15 197 THR A N 1
ATOM 1499 C CA . THR A 1 197 ? 5.291 -6.478 10.000 1.00 14.20 197 THR A CA 1
ATOM 1500 C C . THR A 1 197 ? 5.173 -5.823 11.377 1.00 13.67 197 THR A C 1
ATOM 1501 O O . THR A 1 197 ? 5.067 -6.517 12.414 1.00 13.94 197 THR A O 1
ATOM 1505 N N . ARG A 1 198 ? 5.147 -4.492 11.391 1.00 13.83 198 ARG A N 1
ATOM 1506 C CA . ARG A 1 198 ? 4.928 -3.747 12.633 1.00 14.13 198 ARG A CA 1
ATOM 1507 C C . ARG A 1 198 ? 3.617 -4.173 13.305 1.00 14.87 198 ARG A C 1
ATOM 1508 O O . ARG A 1 198 ? 3.597 -4.426 14.504 1.00 14.87 198 ARG A O 1
ATOM 1516 N N . ALA A 1 199 ? 2.543 -4.281 12.520 1.00 15.81 199 ALA A N 1
ATOM 1517 C CA . ALA A 1 199 ? 1.237 -4.633 13.098 1.00 16.03 199 ALA A CA 1
ATOM 1518 C C . ALA A 1 199 ? 1.264 -6.017 13.723 1.00 15.51 199 ALA A C 1
ATOM 1519 O O . ALA A 1 199 ? 0.786 -6.216 14.858 1.00 17.29 199 ALA A O 1
ATOM 1521 N N . ASP A 1 200 ? 1.837 -6.983 13.004 1.00 14.95 200 ASP A N 1
ATOM 1522 C CA . ASP A 1 200 ? 1.959 -8.347 13.538 1.00 14.55 200 ASP A CA 1
ATOM 1523 C C . ASP A 1 200 ? 2.897 -8.444 14.740 1.00 14.12 200 ASP A C 1
ATOM 1524 O O . ASP A 1 200 ? 2.644 -9.217 15.662 1.00 14.31 200 ASP A O 1
ATOM 1529 N N . PHE A 1 201 ? 3.989 -7.679 14.713 1.00 13.38 201 PHE A N 1
ATOM 1530 C CA . PHE A 1 201 ? 4.921 -7.704 15.836 1.00 13.87 201 PHE A CA 1
ATOM 1531 C C . PHE A 1 201 ? 4.272 -7.107 17.097 1.00 13.89 201 PHE A C 1
ATOM 1532 O O . PHE A 1 201 ? 4.435 -7.648 18.218 1.00 14.08 201 PHE A O 1
ATOM 1540 N N . ARG A 1 202 ? 3.533 -6.011 16.911 1.00 14.08 202 ARG A N 1
ATOM 1541 C CA . ARG A 1 202 ? 2.811 -5.404 18.026 1.00 15.06 202 ARG A CA 1
ATOM 1542 C C . ARG A 1 202 ? 1.798 -6.399 18.592 1.00 14.95 202 ARG A C 1
ATOM 1543 O O . ARG A 1 202 ? 1.721 -6.575 19.810 1.00 14.75 202 ARG A O 1
ATOM 1551 N N . GLN A 1 203 ? 1.100 -7.100 17.706 1.00 15.44 203 GLN A N 1
ATOM 1552 C CA . GLN A 1 203 ? 0.128 -8.106 18.137 1.00 16.80 203 GLN A CA 1
ATOM 1553 C C . GLN A 1 203 ? 0.830 -9.201 18.932 1.00 15.64 203 GLN A C 1
ATOM 1554 O O . GLN A 1 203 ? 0.395 -9.556 20.032 1.00 15.90 203 GLN A O 1
ATOM 1560 N N . LEU A 1 204 ? 1.932 -9.734 18.388 1.00 15.05 204 LEU A N 1
ATOM 1561 C CA . LEU A 1 204 ? 2.697 -10.780 19.068 1.00 14.64 204 LEU A CA 1
ATOM 1562 C C . LEU A 1 204 ? 3.180 -10.337 20.468 1.00 14.96 204 LEU A C 1
ATOM 1563 O O . LEU A 1 204 ? 3.128 -11.100 21.428 1.00 13.83 204 LEU A O 1
ATOM 1568 N N . HIS A 1 205 ? 3.683 -9.102 20.558 1.00 14.69 205 HIS A N 1
ATOM 1569 C CA . HIS A 1 205 ? 4.105 -8.519 21.832 1.00 15.18 205 HIS A CA 1
ATOM 1570 C C . HIS A 1 205 ? 2.983 -8.579 22.860 1.00 15.25 205 HIS A C 1
ATOM 1571 O O . HIS A 1 205 ? 3.203 -9.038 23.984 1.00 15.09 205 HIS A O 1
ATOM 1578 N N . LYS A 1 206 ? 1.791 -8.148 22.449 1.00 15.27 206 LYS A N 1
ATOM 1579 C CA . LYS A 1 206 ? 0.628 -8.128 23.357 1.00 16.58 206 LYS A CA 1
ATOM 1580 C C . LYS A 1 206 ? 0.121 -9.538 23.670 1.00 16.69 206 LYS A C 1
ATOM 1581 O O . LYS A 1 206 ? -0.254 -9.831 24.813 1.00 17.09 206 LYS A O 1
ATOM 1587 N N . MET A 1 207 ? 0.130 -10.408 22.664 1.00 16.67 207 MET A N 1
ATOM 1588 C CA . MET A 1 207 ? -0.222 -11.821 22.851 1.00 17.96 207 MET A CA 1
ATOM 1589 C C . MET A 1 207 ? 0.668 -12.530 23.854 1.00 16.91 207 MET A C 1
ATOM 1590 O O . MET A 1 207 ? 0.206 -13.398 24.594 1.00 17.42 207 MET A O 1
ATOM 1595 N N . TYR A 1 208 ? 1.958 -12.188 23.866 1.00 15.70 208 TYR A N 1
ATOM 1596 C CA . TYR A 1 208 ? 2.916 -12.811 24.753 1.00 15.24 208 TYR A CA 1
ATOM 1597 C C . TYR A 1 208 ? 2.562 -12.452 26.195 1.00 16.36 208 TYR A C 1
ATOM 1598 O O . TYR A 1 208 ? 2.464 -13.326 27.057 1.00 16.16 208 TYR A O 1
ATOM 1607 N N . SER A 1 209 ? 2.346 -11.163 26.446 1.00 17.46 209 SER A N 1
ATOM 1608 C CA . SER A 1 209 ? 1.914 -10.708 27.767 1.00 18.53 209 SER A CA 1
ATOM 1609 C C . SER A 1 209 ? 0.578 -11.360 28.154 1.00 18.21 209 SER A C 1
ATOM 1610 O O . SER A 1 209 ? 0.391 -11.762 29.300 1.00 18.76 209 SER A O 1
ATOM 1613 N N . ALA A 1 210 ? -0.324 -11.490 27.184 1.00 18.73 210 ALA A N 1
ATOM 1614 C CA . ALA A 1 210 ? -1.670 -12.031 27.426 1.00 19.41 210 ALA A CA 1
ATOM 1615 C C . ALA A 1 210 ? -1.610 -13.501 27.816 1.00 20.00 210 ALA A C 1
ATOM 1616 O O . ALA A 1 210 ? -2.329 -13.944 28.720 1.00 21.02 210 ALA A O 1
ATOM 1618 N N . LYS A 1 211 ? -0.736 -14.253 27.147 1.00 20.06 211 LYS A N 1
ATOM 1619 C CA . LYS A 1 211 ? -0.657 -15.700 27.322 1.00 20.50 211 LYS A CA 1
ATOM 1620 C C . LYS A 1 211 ? 0.206 -16.123 28.514 1.00 20.26 211 LYS A C 1
ATOM 1621 O O . LYS A 1 211 ? -0.095 -17.136 29.152 1.00 21.18 211 LYS A O 1
ATOM 1627 N N . TYR A 1 212 ? 1.267 -15.354 28.807 1.00 19.99 212 TYR A N 1
ATOM 1628 C CA . TYR A 1 212 ? 2.265 -15.728 29.808 1.00 19.83 212 TYR A CA 1
ATOM 1629 C C . TYR A 1 212 ? 2.235 -14.886 31.076 1.00 20.23 212 TYR A C 1
ATOM 1630 O O . TYR A 1 212 ? 3.279 -14.502 31.617 1.00 19.57 212 TYR A O 1
ATOM 1639 N N . ASN A 1 213 ? 1.008 -14.638 31.535 1.00 20.45 213 ASN A N 1
ATOM 1640 C CA . ASN A 1 213 ? 0.737 -13.988 32.812 1.00 21.57 213 ASN A CA 1
ATOM 1641 C C . ASN A 1 213 ? 1.500 -12.679 32.986 1.00 21.05 213 ASN A C 1
ATOM 1642 O O . ASN A 1 213 ? 2.074 -12.428 34.050 1.00 21.47 213 ASN A O 1
ATOM 1647 N N . GLY A 1 214 ? 1.515 -11.870 31.922 1.00 20.09 214 GLY A N 1
ATOM 1648 C CA . GLY A 1 214 ? 2.135 -10.546 31.949 1.00 19.34 214 GLY A CA 1
ATOM 1649 C C . GLY A 1 214 ? 3.639 -10.495 31.724 1.00 18.67 214 GLY A C 1
ATOM 1650 O O . GLY A 1 214 ? 4.240 -9.416 31.803 1.00 18.57 214 GLY A O 1
ATOM 1651 N N . ASP A 1 215 ? 4.262 -11.643 31.440 1.00 17.98 215 ASP A N 1
ATOM 1652 C CA . ASP A 1 215 ? 5.695 -11.666 31.110 1.00 18.15 215 ASP A CA 1
ATOM 1653 C C . ASP A 1 215 ? 5.932 -10.795 29.886 1.00 16.96 215 ASP A C 1
ATOM 1654 O O . ASP A 1 215 ? 5.026 -10.607 29.092 1.00 16.88 215 ASP A O 1
ATOM 1659 N N . SER A 1 216 ? 7.162 -10.279 29.742 1.00 15.75 216 SER A N 1
ATOM 1660 C CA . SER A 1 216 ? 7.502 -9.353 28.646 1.00 15.49 216 SER A CA 1
ATOM 1661 C C . SER A 1 216 ? 8.376 -10.000 27.573 1.00 14.41 216 SER A C 1
ATOM 1662 O O . SER A 1 216 ? 9.377 -10.641 27.905 1.00 14.59 216 SER A O 1
ATOM 1665 N N . LEU A 1 217 ? 8.007 -9.814 26.306 1.00 14.96 217 LEU A N 1
ATOM 1666 C CA . LEU A 1 217 ? 8.786 -10.355 25.191 1.00 14.30 217 LEU A CA 1
ATOM 1667 C C . LEU A 1 217 ? 10.178 -9.723 25.172 1.00 13.77 217 LEU A C 1
ATOM 1668 O O . LEU A 1 217 ? 11.177 -10.427 25.004 1.00 13.57 217 LEU A O 1
ATOM 1673 N N . ARG A 1 218 ? 10.244 -8.408 25.380 1.00 13.50 218 ARG A N 1
ATOM 1674 C CA . ARG A 1 218 ? 11.553 -7.734 25.434 1.00 12.89 218 ARG A CA 1
ATOM 1675 C C . ARG A 1 218 ? 12.416 -8.234 26.588 1.00 12.21 218 ARG A C 1
ATOM 1676 O O . ARG A 1 218 ? 13.625 -8.342 26.439 1.00 12.17 218 ARG A O 1
ATOM 1684 N N . ALA A 1 219 ? 11.815 -8.518 27.745 1.00 12.91 219 ALA A N 1
ATOM 1685 C CA . ALA A 1 219 ? 12.564 -9.125 28.841 1.00 13.14 219 ALA A CA 1
ATOM 1686 C C . ALA A 1 219 ? 13.143 -10.490 28.446 1.00 13.16 219 ALA A C 1
ATOM 1687 O O . ALA A 1 219 ? 14.246 -10.844 28.867 1.00 14.23 219 ALA A O 1
ATOM 1689 N N . GLY A 1 220 ? 12.389 -11.242 27.627 1.00 13.16 220 GLY A N 1
ATOM 1690 C CA . GLY A 1 220 ? 12.845 -12.520 27.089 1.00 13.12 220 GLY A CA 1
ATOM 1691 C C . GLY A 1 220 ? 14.046 -12.355 26.165 1.00 13.33 220 GLY A C 1
ATOM 1692 O O . GLY A 1 220 ? 14.956 -13.168 26.171 1.00 12.87 220 GLY A O 1
ATOM 1693 N N . VAL A 1 221 ? 14.055 -11.274 25.392 1.00 12.46 221 VAL A N 1
ATOM 1694 C CA . VAL A 1 221 ? 15.216 -10.942 24.550 1.00 13.62 221 VAL A CA 1
ATOM 1695 C C . VAL A 1 221 ? 16.444 -10.740 25.418 1.00 13.91 221 VAL A C 1
ATOM 1696 O O . VAL A 1 221 ? 17.532 -11.251 25.115 1.00 13.96 221 VAL A O 1
ATOM 1700 N N . GLU A 1 222 ? 16.255 -10.016 26.536 1.00 13.79 222 GLU A N 1
ATOM 1701 C CA . GLU A 1 222 ? 17.347 -9.739 27.448 1.00 15.74 222 GLU A CA 1
ATOM 1702 C C . GLU A 1 222 ? 17.880 -11.042 28.038 1.00 15.19 222 GLU A C 1
ATOM 1703 O O . GLU A 1 222 ? 19.082 -11.213 28.132 1.00 16.22 222 GLU A O 1
ATOM 1709 N N . ASP A 1 223 ? 16.987 -11.969 28.388 1.00 15.26 223 ASP A N 1
ATOM 1710 C CA . ASP A 1 223 ? 17.394 -13.272 28.923 1.00 16.12 223 ASP A CA 1
ATOM 1711 C C . ASP A 1 223 ? 18.257 -14.017 27.911 1.00 15.76 223 ASP A C 1
ATOM 1712 O O . ASP A 1 223 ? 19.288 -14.594 28.260 1.00 16.89 223 ASP A O 1
ATOM 1717 N N . GLU A 1 224 ? 17.832 -13.972 26.652 1.00 15.03 224 GLU A N 1
ATOM 1718 C CA . GLU A 1 224 ? 18.378 -14.856 25.606 1.00 14.81 224 GLU A CA 1
ATOM 1719 C C . GLU A 1 224 ? 19.730 -14.429 25.056 1.00 14.50 224 GLU A C 1
ATOM 1720 O O . GLU A 1 224 ? 20.567 -15.278 24.708 1.00 14.96 224 GLU A O 1
ATOM 1726 N N . PHE A 1 225 ? 19.919 -13.123 24.940 1.00 13.09 225 PHE A N 1
ATOM 1727 C CA . PHE A 1 225 ? 21.049 -12.592 24.194 1.00 12.70 225 PHE A CA 1
ATOM 1728 C C . PHE A 1 225 ? 21.963 -11.769 25.064 1.00 12.51 225 PHE A C 1
ATOM 1729 O O . PHE A 1 225 ? 21.565 -11.299 26.122 1.00 13.18 225 PHE A O 1
ATOM 1737 N N . GLN A 1 226 ? 23.193 -11.602 24.590 1.00 12.19 226 GLN A N 1
ATOM 1738 C CA . GLN A 1 226 ? 24.157 -10.706 25.209 1.00 13.02 226 GLN A CA 1
ATOM 1739 C C . GLN A 1 226 ? 24.903 -9.899 24.150 1.00 12.09 226 GLN A C 1
ATOM 1740 O O . GLN A 1 226 ? 24.793 -10.175 22.953 1.00 12.46 226 GLN A O 1
ATOM 1746 N N . GLY A 1 227 ? 25.667 -8.899 24.578 1.00 11.53 227 GLY A N 1
ATOM 1747 C CA . GLY A 1 227 ? 26.492 -8.145 23.649 1.00 12.05 227 GLY A CA 1
ATOM 1748 C C . GLY A 1 227 ? 25.682 -7.491 22.540 1.00 11.51 227 GLY A C 1
ATOM 1749 O O . GLY A 1 227 ? 24.541 -7.053 22.771 1.00 11.15 227 GLY A O 1
ATOM 1750 N N . LEU A 1 228 ? 26.262 -7.463 21.351 1.00 11.01 228 LEU A N 1
ATOM 1751 C CA . LEU A 1 228 ? 25.608 -6.801 20.207 1.00 10.99 228 LEU A CA 1
ATOM 1752 C C . LEU A 1 228 ? 24.357 -7.558 19.810 1.00 10.48 228 LEU A C 1
ATOM 1753 O O . LEU A 1 228 ? 23.403 -6.932 19.345 1.00 10.38 228 LEU A O 1
ATOM 1758 N N . ASP A 1 229 ? 24.318 -8.881 19.995 1.00 10.65 229 ASP A N 1
ATOM 1759 C CA . ASP A 1 229 ? 23.052 -9.604 19.776 1.00 10.22 229 ASP A CA 1
ATOM 1760 C C . ASP A 1 229 ? 21.939 -8.965 20.582 1.00 10.01 229 ASP A C 1
ATOM 1761 O O . ASP A 1 229 ? 20.815 -8.771 20.077 1.00 10.05 229 ASP A O 1
ATOM 1766 N N . GLU A 1 230 ? 22.198 -8.719 21.869 1.00 9.84 230 GLU A N 1
ATOM 1767 C CA . GLU A 1 230 ? 21.176 -8.153 22.743 1.00 10.63 230 GLU A CA 1
ATOM 1768 C C . GLU A 1 230 ? 20.742 -6.757 22.315 1.00 10.12 230 GLU A C 1
ATOM 1769 O O . GLU A 1 230 ? 19.551 -6.469 22.272 1.00 10.84 230 GLU A O 1
ATOM 1775 N N . TYR A 1 231 ? 21.695 -5.909 21.959 1.00 9.33 231 TYR A N 1
ATOM 1776 C CA . TYR A 1 231 ? 21.366 -4.571 21.484 1.00 9.84 231 TYR A CA 1
ATOM 1777 C C . TYR A 1 231 ? 20.505 -4.673 20.212 1.00 9.62 231 TYR A C 1
ATOM 1778 O O . TYR A 1 231 ? 19.467 -3.994 20.093 1.00 10.39 231 TYR A O 1
ATOM 1787 N N . ALA A 1 232 ? 20.931 -5.520 19.277 1.00 9.86 232 ALA A N 1
ATOM 1788 C CA . ALA A 1 232 ? 20.254 -5.651 17.982 1.00 9.22 232 ALA A CA 1
ATOM 1789 C C . ALA A 1 232 ? 18.813 -6.122 18.153 1.00 9.94 232 ALA A C 1
ATOM 1790 O O . ALA A 1 232 ? 17.910 -5.530 17.571 1.00 10.20 232 ALA A O 1
ATOM 1792 N N . PHE A 1 233 ? 18.591 -7.165 18.945 1.00 9.87 233 PHE A N 1
ATOM 1793 C CA . PHE A 1 233 ? 17.206 -7.663 19.103 1.00 8.99 233 PHE A CA 1
ATOM 1794 C C . PHE A 1 233 ? 16.338 -6.731 19.932 1.00 9.90 233 PHE A C 1
ATOM 1795 O O . PHE A 1 233 ? 15.122 -6.613 19.670 1.00 10.03 233 PHE A O 1
ATOM 1803 N N . LYS A 1 234 ? 16.931 -6.048 20.911 1.00 9.73 234 LYS A N 1
ATOM 1804 C CA . LYS A 1 234 ? 16.181 -5.013 21.635 1.00 10.30 234 LYS A CA 1
ATOM 1805 C C . LYS A 1 234 ? 15.807 -3.869 20.683 1.00 10.37 234 LYS A C 1
ATOM 1806 O O . LYS A 1 234 ? 14.668 -3.374 20.705 1.00 10.68 234 LYS A O 1
ATOM 1812 N N . LEU A 1 235 ? 16.760 -3.459 19.847 1.00 10.38 235 LEU A N 1
ATOM 1813 C CA . LEU A 1 235 ? 16.530 -2.349 18.922 1.00 10.50 235 LEU A CA 1
ATOM 1814 C C . LEU A 1 235 ? 15.437 -2.719 17.910 1.00 10.12 235 LEU A C 1
ATOM 1815 O O . LEU A 1 235 ? 14.535 -1.907 17.678 1.00 11.07 235 LEU A O 1
ATOM 1820 N N . ALA A 1 236 ? 15.487 -3.939 17.367 1.00 9.99 236 ALA A N 1
ATOM 1821 C CA . ALA A 1 236 ? 14.473 -4.424 16.422 1.00 9.91 236 ALA A CA 1
ATOM 1822 C C . ALA A 1 236 ? 13.121 -4.490 17.122 1.00 10.57 236 ALA A C 1
ATOM 1823 O O . ALA A 1 236 ? 12.106 -4.059 16.565 1.00 10.68 236 ALA A O 1
ATOM 1825 N N . HIS A 1 237 ? 13.108 -5.025 18.341 1.00 9.70 237 HIS A N 1
ATOM 1826 C CA . HIS A 1 237 ? 11.870 -5.030 19.134 1.00 10.37 237 HIS A CA 1
ATOM 1827 C C . HIS A 1 237 ? 11.256 -3.634 19.217 1.00 10.82 237 HIS A C 1
ATOM 1828 O O . HIS A 1 237 ? 10.082 -3.425 18.900 1.00 10.85 237 HIS A O 1
ATOM 1835 N N . ASP A 1 238 ? 12.059 -2.673 19.654 1.00 10.23 238 ASP A N 1
ATOM 1836 C CA . ASP A 1 238 ? 11.578 -1.332 19.898 1.00 11.25 238 ASP A CA 1
ATOM 1837 C C . ASP A 1 238 ? 11.164 -0.639 18.598 1.00 11.66 238 ASP A C 1
ATOM 1838 O O . ASP A 1 238 ? 10.152 0.073 18.565 1.00 11.89 238 ASP A O 1
ATOM 1843 N N . PHE A 1 239 ? 11.938 -0.836 17.531 1.00 11.42 239 PHE A N 1
ATOM 1844 C CA . PHE A 1 239 ? 11.585 -0.211 16.261 1.00 12.12 239 PHE A CA 1
ATOM 1845 C C . PHE A 1 239 ? 10.237 -0.697 15.748 1.00 12.09 239 PHE A C 1
ATOM 1846 O O . PHE A 1 239 ? 9.401 0.091 15.315 1.00 12.66 239 PHE A O 1
ATOM 1854 N N . LEU A 1 240 ? 10.023 -1.991 15.822 1.00 11.52 240 LEU A N 1
ATOM 1855 C CA . LEU A 1 240 ? 8.757 -2.563 15.341 1.00 13.04 240 LEU A CA 1
ATOM 1856 C C . LEU A 1 240 ? 7.626 -2.100 16.252 1.00 14.33 240 LEU A C 1
ATOM 1857 O O . LEU A 1 240 ? 6.563 -1.707 15.774 1.00 15.23 240 LEU A O 1
ATOM 1862 N N . TYR A 1 241 ? 7.876 -2.064 17.551 1.00 13.81 241 TYR A N 1
ATOM 1863 C CA . TYR A 1 241 ? 6.813 -1.774 18.503 1.00 14.38 241 TYR A CA 1
ATOM 1864 C C . TYR A 1 241 ? 6.467 -0.303 18.543 1.00 14.68 241 TYR A C 1
ATOM 1865 O O . TYR A 1 241 ? 5.289 0.051 18.478 1.00 15.83 241 TYR A O 1
ATOM 1874 N N . ASP A 1 242 ? 7.484 0.551 18.670 1.00 14.87 242 ASP A N 1
ATOM 1875 C CA . ASP A 1 242 ? 7.286 2.012 18.681 1.00 15.32 242 ASP A CA 1
ATOM 1876 C C . ASP A 1 242 ? 8.626 2.705 18.390 1.00 14.56 242 ASP A C 1
ATOM 1877 O O . ASP A 1 242 ? 9.473 2.768 19.289 1.00 12.98 242 ASP A O 1
ATOM 1882 N N . PRO A 1 243 ? 8.827 3.175 17.143 1.00 14.93 243 PRO A N 1
ATOM 1883 C CA . PRO A 1 243 ? 10.074 3.862 16.778 1.00 14.21 243 PRO A CA 1
ATOM 1884 C C . PRO A 1 243 ? 10.583 4.903 17.773 1.00 14.15 243 PRO A C 1
ATOM 1885 O O . PRO A 1 243 ? 11.804 5.044 17.905 1.00 13.09 243 PRO A O 1
ATOM 1889 N N . CYS A 1 244 ? 9.700 5.620 18.470 1.00 14.01 244 CYS A N 1
ATOM 1890 C CA . CYS A 1 244 ? 10.150 6.637 19.444 1.00 13.90 244 CYS A CA 1
ATOM 1891 C C . CYS A 1 244 ? 10.895 6.011 20.618 1.00 13.76 244 CYS A C 1
ATOM 1892 O O . CYS A 1 244 ? 11.875 6.575 21.127 1.00 14.10 244 CYS A O 1
ATOM 1895 N N . CYS A 1 245 ? 10.452 4.817 21.012 1.00 13.49 245 CYS A N 1
ATOM 1896 C CA . CYS A 1 245 ? 11.136 4.046 22.038 1.00 15.09 245 CYS A CA 1
ATOM 1897 C C . CYS A 1 245 ? 12.497 3.561 21.541 1.00 13.52 245 CYS A C 1
ATOM 1898 O O . CYS A 1 245 ? 13.475 3.574 22.300 1.00 13.28 245 CYS A O 1
ATOM 1901 N N . ALA A 1 246 ? 12.558 3.153 20.273 1.00 12.76 246 ALA A N 1
ATOM 1902 C CA . ALA A 1 246 ? 13.833 2.747 19.688 1.00 11.12 246 ALA A CA 1
ATOM 1903 C C . ALA A 1 246 ? 14.857 3.887 19.691 1.00 11.44 246 ALA A C 1
ATOM 1904 O O . ALA A 1 246 ? 16.034 3.673 20.001 1.00 11.15 246 ALA A O 1
ATOM 1906 N N . ALA A 1 247 ? 14.410 5.087 19.342 1.00 10.41 247 ALA A N 1
ATOM 1907 C CA . ALA A 1 247 ? 15.292 6.241 19.320 1.00 10.91 247 ALA A CA 1
ATOM 1908 C C . ALA A 1 247 ? 15.783 6.528 20.745 1.00 10.87 247 ALA A C 1
ATOM 1909 O O . ALA A 1 247 ? 16.963 6.772 20.962 1.00 11.48 247 ALA A O 1
ATOM 1911 N N . ALA A 1 248 ? 14.869 6.516 21.722 1.00 10.89 248 ALA A N 1
ATOM 1912 C CA . ALA A 1 248 ? 15.264 6.736 23.118 1.00 10.51 248 ALA A CA 1
ATOM 1913 C C . ALA A 1 248 ? 16.267 5.706 23.612 1.00 10.87 248 ALA A C 1
ATOM 1914 O O . ALA A 1 248 ? 17.229 6.044 24.286 1.00 11.94 248 ALA A O 1
ATOM 1916 N N . PHE A 1 249 ? 16.030 4.447 23.250 1.00 11.09 249 PHE A N 1
ATOM 1917 C CA . PHE A 1 249 ? 16.943 3.365 23.611 1.00 11.03 249 PHE A CA 1
ATOM 1918 C C . PHE A 1 249 ? 18.318 3.601 23.008 1.00 11.69 249 PHE A C 1
ATOM 1919 O O . PHE A 1 249 ? 19.318 3.540 23.723 1.00 11.88 249 PHE A O 1
ATOM 1927 N N . SER A 1 250 ? 18.370 3.855 21.701 1.00 11.20 250 SER A N 1
ATOM 1928 C CA . SER A 1 250 ? 19.688 4.038 21.049 1.00 11.90 250 SER A CA 1
ATOM 1929 C C . SER A 1 250 ? 20.425 5.251 21.617 1.00 12.70 250 SER A C 1
ATOM 1930 O O . SER A 1 250 ? 21.658 5.228 21.804 1.00 13.23 250 SER A O 1
ATOM 1933 N N . MET A 1 251 ? 19.674 6.311 21.906 1.00 12.20 251 MET A N 1
ATOM 1934 C CA . MET A 1 251 ? 20.278 7.515 22.485 1.00 13.50 251 MET A CA 1
ATOM 1935 C C . MET A 1 251 ? 20.802 7.214 23.892 1.00 13.80 251 MET A C 1
ATOM 1936 O O . MET A 1 251 ? 21.891 7.643 24.245 1.00 14.85 251 MET A O 1
ATOM 1941 N N . ASN A 1 252 ? 20.047 6.458 24.687 1.00 13.65 252 ASN A N 1
ATOM 1942 C CA . ASN A 1 252 ? 20.521 6.090 26.031 1.00 15.78 252 ASN A CA 1
ATOM 1943 C C . ASN A 1 252 ? 21.838 5.312 25.985 1.00 16.76 252 ASN A C 1
ATOM 1944 O O . ASN A 1 252 ? 22.774 5.590 26.754 1.00 16.98 252 ASN A O 1
ATOM 1949 N N . VAL A 1 253 ? 21.919 4.356 25.065 1.00 17.21 253 VAL A N 1
ATOM 1950 C CA . VAL A 1 253 ? 23.138 3.545 24.928 1.00 19.59 253 VAL A CA 1
ATOM 1951 C C . VAL A 1 253 ? 24.298 4.432 24.484 1.00 21.34 253 VAL A C 1
ATOM 1952 O O . VAL A 1 253 ? 25.423 4.281 24.986 1.00 22.05 253 VAL A O 1
ATOM 1956 N N . ALA A 1 254 ? 24.023 5.356 23.559 1.00 21.80 254 ALA A N 1
ATOM 1957 C CA . ALA A 1 254 ? 25.043 6.275 23.030 1.00 24.31 254 ALA A CA 1
ATOM 1958 C C . ALA A 1 254 ? 25.615 7.217 24.094 1.00 25.95 254 ALA A C 1
ATOM 1959 O O . ALA A 1 254 ? 26.817 7.491 24.091 1.00 26.74 254 ALA A O 1
ATOM 1961 N N . PHE A 1 255 ? 24.780 7.666 25.036 1.00 27.69 255 PHE A N 1
ATOM 1962 C CA . PHE A 1 255 ? 25.256 8.441 26.193 1.00 29.56 255 PHE A CA 1
ATOM 1963 C C . PHE A 1 255 ? 26.054 7.562 27.185 1.00 31.46 255 PHE A C 1
ATOM 1964 O O . PHE A 1 255 ? 26.573 8.059 28.200 1.00 32.45 255 PHE A O 1
ATOM 1972 N N . ALA A 1 256 ? 26.136 6.262 26.892 1.00 33.66 256 ALA A N 1
ATOM 1973 C CA . ALA A 1 256 ? 26.648 5.222 27.809 1.00 35.35 256 ALA A CA 1
ATOM 1974 C C . ALA A 1 256 ? 28.005 5.423 28.475 1.00 36.56 256 ALA A C 1
ATOM 1975 O O . ALA A 1 256 ? 28.993 5.776 27.820 1.00 37.04 256 ALA A O 1
ATOM 1977 N N . GLY A 1 257 ? 28.024 5.163 29.785 1.00 38.02 257 GLY A N 1
ATOM 1978 C CA . GLY A 1 257 ? 29.250 5.031 30.575 1.00 39.30 257 GLY A CA 1
ATOM 1979 C C . GLY A 1 257 ? 30.054 6.294 30.818 1.00 40.01 257 GLY A C 1
ATOM 1980 O O . GLY A 1 257 ? 29.507 7.330 31.219 1.00 40.40 257 GLY A O 1
ATOM 1981 N N . SER A 1 258 ? 31.358 6.189 30.557 1.00 40.63 258 SER A N 1
ATOM 1982 C CA . SER A 1 258 ? 32.341 7.212 30.921 1.00 41.10 258 SER A CA 1
ATOM 1983 C C . SER A 1 258 ? 32.131 8.532 30.178 1.00 40.91 258 SER A C 1
ATOM 1984 O O . SER A 1 258 ? 31.974 9.592 30.799 1.00 41.37 258 SER A O 1
ATOM 1987 N N . GLY A 1 259 ? 32.137 8.457 28.851 1.00 40.22 259 GLY A N 1
ATOM 1988 C CA . GLY A 1 259 ? 31.862 9.608 28.007 1.00 39.07 259 GLY A CA 1
ATOM 1989 C C . GLY A 1 259 ? 30.643 9.344 27.150 1.00 38.27 259 GLY A C 1
ATOM 1990 O O . GLY A 1 259 ? 29.625 8.825 27.637 1.00 38.53 259 GLY A O 1
ATOM 1991 N N . SER A 1 260 ? 30.754 9.693 25.868 1.00 37.01 260 SER A N 1
ATOM 1992 C CA . SER A 1 260 ? 29.637 9.593 24.928 1.00 35.41 260 SER A CA 1
ATOM 1993 C C . SER A 1 260 ? 30.117 9.279 23.520 1.00 34.10 260 SER A C 1
ATOM 1994 O O . SER A 1 260 ? 31.231 9.651 23.136 1.00 34.76 260 SER A O 1
ATOM 1997 N N . ASP A 1 261 ? 29.251 8.613 22.757 1.00 31.95 261 ASP A N 1
ATOM 1998 C CA . ASP A 1 261 ? 29.561 8.105 21.419 1.00 29.81 261 ASP A CA 1
ATOM 1999 C C . ASP A 1 261 ? 29.032 9.083 20.360 1.00 28.74 261 ASP A C 1
ATOM 2000 O O . ASP A 1 261 ? 27.916 8.915 19.902 1.00 28.03 261 ASP A O 1
ATOM 2005 N N . SER A 1 262 ? 29.830 10.091 19.984 1.00 27.21 262 SER A N 1
ATOM 2006 C CA . SER A 1 262 ? 29.361 11.184 19.102 1.00 26.31 262 SER A CA 1
ATOM 2007 C C . SER A 1 262 ? 28.959 10.748 17.686 1.00 24.72 262 SER A C 1
ATOM 2008 O O . SER A 1 262 ? 27.990 11.269 17.131 1.00 22.94 262 SER A O 1
ATOM 2011 N N . ASN A 1 263 ? 29.692 9.808 17.099 1.00 23.09 263 ASN A N 1
ATOM 2012 C CA . ASN A 1 263 ? 29.271 9.256 15.798 1.00 22.16 263 ASN A CA 1
ATOM 2013 C C . ASN A 1 263 ? 27.916 8.586 15.884 1.00 20.52 263 ASN A C 1
ATOM 2014 O O . ASN A 1 263 ? 27.042 8.780 14.992 1.00 19.53 263 ASN A O 1
ATOM 2019 N N . ARG A 1 264 ? 27.713 7.804 16.937 1.00 19.11 264 ARG A N 1
ATOM 2020 C CA . ARG A 1 264 ? 26.408 7.176 17.130 1.00 18.01 264 ARG A CA 1
ATOM 2021 C C . ARG A 1 264 ? 25.335 8.232 17.408 1.00 16.45 264 ARG A C 1
ATOM 2022 O O . ARG A 1 264 ? 24.250 8.181 16.829 1.00 15.20 264 ARG A O 1
ATOM 2030 N N . LEU A 1 265 ? 25.632 9.200 18.282 1.00 14.76 265 LEU A N 1
ATOM 2031 C CA . LEU A 1 265 ? 24.657 10.251 18.561 1.00 13.66 265 LEU A CA 1
ATOM 2032 C C . LEU A 1 265 ? 24.247 10.942 17.273 1.00 12.68 265 LEU A C 1
ATOM 2033 O O . LEU A 1 265 ? 23.053 11.229 17.073 1.00 12.82 265 LEU A O 1
ATOM 2038 N N . ASN A 1 266 ? 25.224 11.248 16.420 1.00 11.99 266 ASN A N 1
ATOM 2039 C CA . ASN A 1 266 ? 24.932 11.966 15.173 1.00 11.85 266 ASN A CA 1
ATOM 2040 C C . ASN A 1 266 ? 24.008 11.158 14.273 1.00 11.64 266 ASN A C 1
ATOM 2041 O O . ASN A 1 266 ? 23.002 11.683 13.778 1.00 12.31 266 ASN A O 1
ATOM 2046 N N . ARG A 1 267 ? 24.354 9.893 14.034 1.00 11.51 267 ARG A N 1
ATOM 2047 C CA . ARG A 1 267 ? 23.556 9.127 13.075 1.00 10.75 267 ARG A CA 1
ATOM 2048 C C . ARG A 1 267 ? 22.149 8.848 13.612 1.00 11.09 267 ARG A C 1
ATOM 2049 O O . ARG A 1 267 ? 21.168 8.905 12.857 1.00 10.74 267 ARG A O 1
ATOM 2057 N N . ILE A 1 268 ? 22.024 8.551 14.914 1.00 10.59 268 ILE A N 1
ATOM 2058 C CA . ILE A 1 268 ? 20.702 8.292 15.464 1.00 10.56 268 ILE A CA 1
ATOM 2059 C C . ILE A 1 268 ? 19.858 9.567 15.381 1.00 10.23 268 ILE A C 1
ATOM 2060 O O . ILE A 1 268 ? 18.710 9.522 14.962 1.00 10.87 268 ILE A O 1
ATOM 2065 N N . THR A 1 269 ? 20.462 10.710 15.716 1.00 9.38 269 THR A N 1
ATOM 2066 C CA . THR A 1 269 ? 19.755 11.981 15.674 1.00 9.71 269 THR A CA 1
ATOM 2067 C C . THR A 1 269 ? 19.376 12.335 14.218 1.00 9.97 269 THR A C 1
ATOM 2068 O O . THR A 1 269 ? 18.212 12.608 13.924 1.00 10.53 269 THR A O 1
ATOM 2072 N N . ALA A 1 270 ? 20.333 12.309 13.296 1.00 10.44 270 ALA A N 1
ATOM 2073 C CA . ALA A 1 270 ? 20.041 12.658 11.894 1.00 10.62 270 ALA A CA 1
ATOM 2074 C C . ALA A 1 270 ? 19.011 11.717 11.243 1.00 10.98 270 ALA A C 1
ATOM 2075 O O . ALA A 1 270 ? 18.132 12.185 10.503 1.00 10.80 270 ALA A O 1
ATOM 2077 N N . MET A 1 271 ? 19.093 10.422 11.564 1.00 11.13 271 MET A N 1
ATOM 2078 C CA . MET A 1 271 ? 18.147 9.451 10.977 1.00 12.09 271 MET A CA 1
ATOM 2079 C C . MET A 1 271 ? 16.735 9.642 11.488 1.00 11.82 271 MET A C 1
ATOM 2080 O O . MET A 1 271 ? 15.770 9.372 10.756 1.00 12.07 271 MET A O 1
ATOM 2085 N N . HIS A 1 272 ? 16.589 10.085 12.741 1.00 10.37 272 HIS A N 1
ATOM 2086 C CA . HIS A 1 272 ? 15.310 9.894 13.430 1.00 11.45 272 HIS A CA 1
ATOM 2087 C C . HIS A 1 272 ? 14.660 11.115 14.031 1.00 11.13 272 HIS A C 1
ATOM 2088 O O . HIS A 1 272 ? 13.522 11.039 14.458 1.00 10.96 272 HIS A O 1
ATOM 2095 N N . PHE A 1 273 ? 15.360 12.251 14.073 1.00 11.14 273 PHE A N 1
ATOM 2096 C CA . PHE A 1 273 ? 14.790 13.400 14.792 1.00 11.84 273 PHE A CA 1
ATOM 2097 C C . PHE A 1 273 ? 13.469 13.899 14.197 1.00 12.88 273 PHE A C 1
ATOM 2098 O O . PHE A 1 273 ? 12.588 14.354 14.926 1.00 14.32 273 PHE A O 1
ATOM 2106 N N . ARG A 1 274 ? 13.329 13.797 12.879 1.00 14.18 274 ARG A N 1
ATOM 2107 C CA . ARG A 1 274 ? 12.177 14.422 12.221 1.00 15.70 274 ARG A CA 1
ATOM 2108 C C . ARG A 1 274 ? 10.901 13.593 12.445 1.00 16.96 274 ARG A C 1
ATOM 2109 O O . ARG A 1 274 ? 9.811 14.138 12.638 1.00 18.43 274 ARG A O 1
ATOM 2117 N N . GLU A 1 275 ? 11.055 12.278 12.475 1.00 16.51 275 GLU A N 1
ATOM 2118 C CA . GLU A 1 275 ? 9.908 11.379 12.600 1.00 17.81 275 GLU A CA 1
ATOM 2119 C C . GLU A 1 275 ? 9.593 11.030 14.067 1.00 17.53 275 GLU A C 1
ATOM 2120 O O . GLU A 1 275 ? 8.416 10.915 14.462 1.00 19.43 275 GLU A O 1
ATOM 2126 N N . CYS A 1 276 ? 10.631 10.888 14.881 1.00 16.51 276 CYS A N 1
ATOM 2127 C CA . CYS A 1 276 ? 10.479 10.313 16.215 1.00 16.12 276 CYS A CA 1
ATOM 2128 C C . CYS A 1 276 ? 10.322 11.379 17.304 1.00 16.48 276 CYS A C 1
ATOM 2129 O O . CYS A 1 276 ? 11.118 11.449 18.255 1.00 15.91 276 CYS A O 1
ATOM 2132 N N . LYS A 1 277 ? 9.259 12.159 17.184 1.00 16.51 277 LYS A N 1
ATOM 2133 C CA . LYS A 1 277 ? 9.031 13.300 18.062 1.00 17.41 277 LYS A CA 1
ATOM 2134 C C . LYS A 1 277 ? 8.853 12.932 19.528 1.00 17.12 277 LYS A C 1
ATOM 2135 O O . LYS A 1 277 ? 9.211 13.720 20.412 1.00 17.57 277 LYS A O 1
ATOM 2141 N N . GLY A 1 278 ? 8.345 11.730 19.791 1.00 16.56 278 GLY A N 1
ATOM 2142 C CA . GLY A 1 278 ? 8.145 11.321 21.174 1.00 15.86 278 GLY A CA 1
ATOM 2143 C C . GLY A 1 278 ? 9.393 10.832 21.896 1.00 15.10 278 GLY A C 1
ATOM 2144 O O . GLY A 1 278 ? 9.312 10.396 23.047 1.00 15.04 278 GLY A O 1
ATOM 2145 N N . CYS A 1 279 ? 10.555 10.916 21.252 1.00 13.33 279 CYS A N 1
ATOM 2146 C CA . CYS A 1 279 ? 11.789 10.423 21.874 1.00 12.78 279 CYS A CA 1
ATOM 2147 C C . CYS A 1 279 ? 12.012 10.918 23.300 1.00 12.62 279 CYS A C 1
ATOM 2148 O O . CYS A 1 279 ? 12.264 10.102 24.216 1.00 12.45 279 CYS A O 1
ATOM 2151 N N . LYS A 1 280 ? 11.957 12.235 23.507 1.00 12.33 280 LYS A N 1
ATOM 2152 C CA . LYS A 1 280 ? 12.228 12.757 24.860 1.00 12.85 280 LYS A CA 1
ATOM 2153 C C . LYS A 1 280 ? 11.221 12.258 25.901 1.00 13.38 280 LYS A C 1
ATOM 2154 O O . LYS A 1 280 ? 11.600 11.926 27.041 1.00 13.42 280 LYS A O 1
ATOM 2160 N N . TYR A 1 281 ? 9.955 12.198 25.509 1.00 12.83 281 TYR A N 1
ATOM 2161 C CA . TYR A 1 281 ? 8.918 11.658 26.386 1.00 12.92 281 TYR A CA 1
ATOM 2162 C C . TYR A 1 281 ? 9.207 10.205 26.810 1.00 13.01 281 TYR A C 1
ATOM 2163 O O . TYR A 1 281 ? 9.195 9.880 28.002 1.00 12.81 281 TYR A O 1
ATOM 2172 N N . TYR A 1 282 ? 9.482 9.338 25.838 1.00 12.10 282 TYR A N 1
ATOM 2173 C CA . TYR A 1 282 ? 9.740 7.940 26.176 1.00 12.58 282 TYR A CA 1
ATOM 2174 C C . TYR A 1 282 ? 11.051 7.787 26.917 1.00 12.25 282 TYR A C 1
ATOM 2175 O O . TYR A 1 282 ? 11.167 6.924 27.771 1.00 12.18 282 TYR A O 1
ATOM 2184 N N . TYR A 1 283 ? 12.025 8.626 26.593 1.00 12.31 283 TYR A N 1
ATOM 2185 C CA . TYR A 1 283 ? 13.307 8.596 27.295 1.00 12.35 283 TYR A CA 1
ATOM 2186 C C . TYR A 1 283 ? 13.099 8.725 28.814 1.00 12.56 283 TYR A C 1
ATOM 2187 O O . TYR A 1 283 ? 13.626 7.928 29.601 1.00 12.35 283 TYR A O 1
ATOM 2196 N N . LYS A 1 284 ? 12.328 9.728 29.224 1.00 12.47 284 LYS A N 1
ATOM 2197 C CA . LYS A 1 284 ? 12.073 9.943 30.654 1.00 13.27 284 LYS A CA 1
ATOM 2198 C C . LYS A 1 284 ? 11.198 8.838 31.248 1.00 13.38 284 LYS A C 1
ATOM 2199 O O . LYS A 1 284 ? 11.420 8.397 32.389 1.00 14.34 284 LYS A O 1
ATOM 2205 N N . LYS A 1 285 ? 10.223 8.383 30.468 1.00 13.29 285 LYS A N 1
ATOM 2206 C CA . LYS A 1 285 ? 9.275 7.386 30.941 1.00 14.13 285 LYS A CA 1
ATOM 2207 C C . LYS A 1 285 ? 10.034 6.110 31.280 1.00 14.53 285 LYS A C 1
ATOM 2208 O O . LYS A 1 285 ? 9.727 5.470 32.289 1.00 14.46 285 LYS A O 1
ATOM 2214 N N . VAL A 1 286 ? 11.039 5.768 30.467 1.00 14.60 286 VAL A N 1
ATOM 2215 C CA . VAL A 1 286 ? 11.752 4.499 30.588 1.00 15.43 286 VAL A CA 1
ATOM 2216 C C . VAL A 1 286 ? 12.953 4.618 31.532 1.00 15.56 286 VAL A C 1
ATOM 2217 O O . VAL A 1 286 ? 13.192 3.728 32.356 1.00 16.38 286 VAL A O 1
ATOM 2221 N N . TYR A 1 287 ? 13.706 5.718 31.416 1.00 15.00 287 TYR A N 1
ATOM 2222 C CA . TYR A 1 287 ? 14.985 5.861 32.131 1.00 15.75 287 TYR A CA 1
ATOM 2223 C C . TYR A 1 287 ? 14.908 6.725 33.388 1.00 15.62 287 TYR A C 1
ATOM 2224 O O . TYR A 1 287 ? 15.891 6.801 34.134 1.00 16.39 287 TYR A O 1
ATOM 2233 N N . GLY A 1 288 ? 13.760 7.368 33.616 1.00 15.67 288 GLY A N 1
ATOM 2234 C CA . GLY A 1 288 ? 13.560 8.162 34.847 1.00 17.91 288 GLY A CA 1
ATOM 2235 C C . GLY A 1 288 ? 14.171 9.554 34.891 1.00 19.29 288 GLY A C 1
ATOM 2236 O O . GLY A 1 288 ? 13.749 10.410 35.678 1.00 20.84 288 GLY A O 1
ATOM 2237 N N . GLN A 1 289 ? 15.159 9.793 34.042 1.00 19.61 289 GLN A N 1
ATOM 2238 C CA . GLN A 1 289 ? 15.821 11.086 33.944 1.00 19.30 289 GLN A CA 1
ATOM 2239 C C . GLN A 1 289 ? 15.372 11.780 32.654 1.00 18.56 289 GLN A C 1
ATOM 2240 O O . GLN A 1 289 ? 15.224 11.127 31.618 1.00 18.67 289 GLN A O 1
ATOM 2246 N N . ALA A 1 290 ? 15.176 13.096 32.708 1.00 18.08 290 ALA A N 1
ATOM 2247 C CA . ALA A 1 290 ? 14.902 13.882 31.493 1.00 16.84 290 ALA A CA 1
ATOM 2248 C C . ALA A 1 290 ? 16.056 13.786 30.513 1.00 16.52 290 ALA A C 1
ATOM 2249 O O . ALA A 1 290 ? 1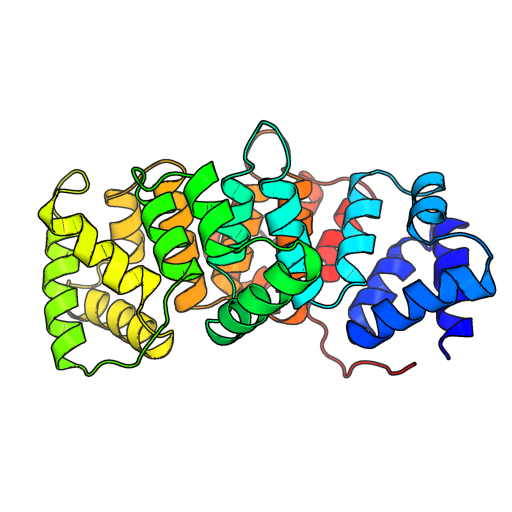7.218 13.859 30.900 1.00 16.21 290 ALA A O 1
ATOM 2251 N N . PHE A 1 291 ? 15.722 13.641 29.237 1.00 15.55 291 PHE A N 1
ATOM 2252 C CA . PHE A 1 291 ? 16.718 13.624 28.163 1.00 15.24 291 PHE A CA 1
ATOM 2253 C C . PHE A 1 291 ? 17.653 14.815 28.243 1.00 15.56 291 PHE A C 1
ATOM 2254 O O . PHE A 1 291 ? 18.880 14.655 28.135 1.00 15.50 291 PHE A O 1
ATOM 2262 N N . ASP A 1 292 ? 17.079 16.006 28.436 1.00 16.44 292 ASP A N 1
ATOM 2263 C CA . ASP A 1 292 ? 17.902 17.219 28.438 1.00 17.50 292 ASP A CA 1
ATOM 2264 C C . ASP A 1 292 ? 18.901 17.200 29.584 1.00 18.69 292 ASP A C 1
ATOM 2265 O O . ASP A 1 292 ? 20.002 17.730 29.454 1.00 19.12 292 ASP A O 1
ATOM 2270 N N . GLU A 1 293 ? 18.522 16.580 30.703 1.00 20.06 293 GLU A N 1
ATOM 2271 C CA . GLU A 1 293 ? 19.415 16.518 31.858 1.00 22.76 293 GLU A CA 1
ATOM 2272 C C . GLU A 1 293 ? 20.589 15.583 31.602 1.00 22.10 293 GLU A C 1
ATOM 2273 O O . GLU A 1 293 ? 21.728 15.901 31.943 1.00 23.06 293 GLU A O 1
ATOM 2279 N N . ARG A 1 294 ? 20.319 14.428 30.993 1.00 21.44 294 ARG A N 1
ATOM 2280 C CA . ARG A 1 294 ? 21.390 13.531 30.581 1.00 21.22 294 ARG A CA 1
ATOM 2281 C C . ARG A 1 294 ? 22.309 14.199 29.552 1.00 21.11 294 ARG A C 1
ATOM 2282 O O . ARG A 1 294 ? 23.528 14.135 29.655 1.00 20.28 294 ARG A O 1
ATOM 2290 N N . CYS A 1 295 ? 21.710 14.863 28.575 1.00 22.05 295 CYS A N 1
ATOM 2291 C CA . CYS A 1 295 ? 22.474 15.564 27.550 1.00 22.59 295 CYS A CA 1
ATOM 2292 C C . CYS A 1 295 ? 23.375 16.654 28.158 1.00 23.33 295 CYS A C 1
ATOM 2293 O O . CYS A 1 295 ? 24.531 16.805 27.738 1.00 23.69 295 CYS A O 1
ATOM 2296 N N . ALA A 1 296 ? 22.849 17.381 29.146 1.00 23.47 296 ALA A N 1
ATOM 2297 C CA . ALA A 1 296 ? 23.597 18.437 29.842 1.00 24.43 296 ALA A CA 1
ATOM 2298 C C . ALA A 1 296 ? 24.820 17.874 30.553 1.00 24.75 296 ALA A C 1
ATOM 2299 O O . ALA A 1 296 ? 25.901 18.479 30.527 1.00 25.30 296 ALA A O 1
ATOM 2301 N N . THR A 1 297 ? 24.659 16.721 31.199 1.00 24.75 297 THR A N 1
ATOM 2302 C CA . THR A 1 297 ? 25.780 16.088 31.878 1.00 25.57 297 THR A CA 1
ATOM 2303 C C . THR A 1 297 ? 26.819 15.573 30.893 1.00 25.01 297 THR A C 1
ATOM 2304 O O . THR A 1 297 ? 28.014 15.795 31.075 1.00 25.58 297 THR A O 1
ATOM 2308 N N . GLU A 1 298 ? 26.363 14.904 29.837 1.00 24.24 298 GLU A N 1
ATOM 2309 C CA . GLU A 1 298 ? 27.258 14.201 28.926 1.00 23.93 298 GLU A CA 1
ATOM 2310 C C . GLU A 1 298 ? 27.929 15.111 27.918 1.00 23.00 298 GLU A C 1
ATOM 2311 O O . GLU A 1 298 ? 29.061 14.863 27.522 1.00 23.30 298 GLU A O 1
ATOM 2317 N N . LEU A 1 299 ? 27.213 16.141 27.476 1.00 22.44 299 LEU A N 1
ATOM 2318 C CA . LEU A 1 299 ? 27.666 16.970 26.363 1.00 22.81 299 LEU A CA 1
ATOM 2319 C C . LEU A 1 299 ? 27.785 18.438 26.760 1.00 23.15 299 LEU A C 1
ATOM 2320 O O . LEU A 1 299 ? 26.849 19.026 27.293 1.00 24.55 299 LEU A O 1
ATOM 2325 N N . LYS A 1 300 ? 28.946 19.024 26.506 1.00 23.22 300 LYS A N 1
ATOM 2326 C CA . LYS A 1 300 ? 29.152 20.437 26.792 1.00 22.77 300 LYS A CA 1
ATOM 2327 C C . LYS A 1 300 ? 29.107 21.246 25.508 1.00 21.91 300 LYS A C 1
ATOM 2328 O O . LYS A 1 300 ? 29.307 20.710 24.409 1.00 23.23 300 LYS A O 1
ATOM 2334 N N . GLY A 1 301 ? 28.819 22.537 25.643 1.00 20.63 301 GLY A N 1
ATOM 2335 C CA . GLY A 1 301 ? 28.890 23.456 24.523 1.00 18.82 301 GLY A CA 1
ATOM 2336 C C . GLY A 1 301 ? 27.810 23.292 23.478 1.00 18.22 301 GLY A C 1
ATOM 2337 O O . GLY A 1 301 ? 26.755 22.685 23.735 1.00 17.86 301 GLY A O 1
ATOM 2338 N N . VAL A 1 302 ? 28.074 23.874 22.322 1.00 17.40 302 VAL A N 1
ATOM 2339 C CA . VAL A 1 302 ? 27.112 24.001 21.247 1.00 16.44 302 VAL A CA 1
ATOM 2340 C C . VAL A 1 302 ? 26.631 22.636 20.748 1.00 15.62 302 VAL A C 1
ATOM 2341 O O . VAL A 1 302 ? 25.467 22.502 20.350 1.00 15.08 302 VAL A O 1
ATOM 2345 N N . TYR A 1 303 ? 27.505 21.644 20.775 1.00 14.95 303 TYR A N 1
ATOM 2346 C CA . TYR A 1 303 ? 27.123 20.314 20.286 1.00 14.27 303 TYR A CA 1
ATOM 2347 C C . TYR A 1 303 ? 25.984 19.750 21.115 1.00 14.70 303 TYR A C 1
ATOM 2348 O O . TYR A 1 303 ? 25.017 19.200 20.573 1.00 14.14 303 TYR A O 1
ATOM 2357 N N . GLY A 1 304 ? 26.093 19.860 22.431 1.00 14.80 304 GLY A N 1
ATOM 2358 C CA . GLY A 1 304 ? 25.023 19.422 23.319 1.00 14.39 304 GLY A CA 1
ATOM 2359 C C . GLY A 1 304 ? 23.745 20.187 23.055 1.00 14.94 304 GLY A C 1
ATOM 2360 O O . GLY A 1 304 ? 22.661 19.600 23.025 1.00 14.85 304 GLY A O 1
ATOM 2361 N N . ASP A 1 305 ? 23.861 21.496 22.846 1.00 14.73 305 ASP A N 1
ATOM 2362 C CA . ASP A 1 305 ? 22.689 22.323 22.562 1.00 14.86 305 ASP A CA 1
ATOM 2363 C C . ASP A 1 305 ? 22.029 21.895 21.259 1.00 14.14 305 ASP A C 1
ATOM 2364 O O . ASP A 1 305 ? 20.806 21.879 21.158 1.00 14.53 305 ASP A O 1
ATOM 2369 N N . ALA A 1 306 ? 22.840 21.509 20.272 1.00 13.15 306 ALA A N 1
ATOM 2370 C CA . ALA A 1 306 ? 22.309 21.063 18.986 1.00 12.56 306 ALA A CA 1
ATOM 2371 C C . ALA A 1 306 ? 21.537 19.752 19.096 1.00 13.00 306 ALA A C 1
ATOM 2372 O O . ALA A 1 306 ? 20.473 19.612 18.489 1.00 12.78 306 ALA A O 1
ATOM 2374 N N . ILE A 1 307 ? 22.089 18.787 19.836 1.00 12.63 307 ILE A N 1
ATOM 2375 C CA . ILE A 1 307 ? 21.405 17.516 20.044 1.00 12.19 307 ILE A CA 1
ATOM 2376 C C . ILE A 1 307 ? 20.072 17.747 20.756 1.00 12.98 307 ILE A C 1
ATOM 2377 O O . ILE A 1 307 ? 19.032 17.236 20.305 1.00 13.55 307 ILE A O 1
ATOM 2382 N N . LYS A 1 308 ? 20.085 18.565 21.817 1.00 13.24 308 LYS A N 1
ATOM 2383 C CA . LYS A 1 308 ? 18.851 18.881 22.575 1.00 13.94 308 LYS A CA 1
ATOM 2384 C C . LYS A 1 308 ? 17.816 19.531 21.665 1.00 13.49 308 LYS A C 1
ATOM 2385 O O . LYS A 1 308 ? 16.631 19.160 21.701 1.00 13.90 308 LYS A O 1
ATOM 2391 N N . LEU A 1 309 ? 18.254 20.479 20.828 1.00 12.83 309 LEU A N 1
ATOM 2392 C CA . LEU A 1 309 ? 17.328 21.193 19.951 1.00 12.99 309 LEU A CA 1
ATOM 2393 C C . LEU A 1 309 ? 16.734 20.293 18.858 1.00 12.05 309 LEU A C 1
ATOM 2394 O O . LEU A 1 309 ? 15.543 20.355 18.552 1.00 13.12 309 LEU A O 1
ATOM 2399 N N . LEU A 1 310 ? 17.557 19.440 18.257 1.00 11.46 310 LEU A N 1
ATOM 2400 C CA . LEU A 1 310 ? 17.059 18.569 17.185 1.00 11.47 310 LEU A CA 1
ATOM 2401 C C . LEU A 1 310 ? 15.981 17.634 17.686 1.00 11.87 310 LEU A C 1
ATOM 2402 O O . LEU A 1 310 ? 15.026 17.337 16.960 1.00 12.31 310 LEU A O 1
ATOM 2407 N N . TRP A 1 311 ? 16.123 17.179 18.929 1.00 12.39 311 TRP A N 1
ATOM 2408 C CA . TRP A 1 311 ? 15.165 16.262 19.506 1.00 13.13 311 TRP A CA 1
ATOM 2409 C C . TRP A 1 311 ? 13.964 16.955 20.145 1.00 15.23 311 TRP A C 1
ATOM 2410 O O . TRP A 1 311 ? 13.070 16.293 20.680 1.00 16.38 311 TRP A O 1
ATOM 2421 N N . GLU A 1 312 ? 13.948 18.283 20.110 1.00 16.26 312 GLU A N 1
ATOM 2422 C CA . GLU A 1 312 ? 12.771 18.993 20.564 1.00 18.33 312 GLU A CA 1
ATOM 2423 C C . GLU A 1 312 ? 11.714 18.888 19.466 1.00 19.12 312 GLU A C 1
ATOM 2424 O O . GLU A 1 312 ? 11.959 19.262 18.318 1.00 19.47 312 GLU A O 1
ATOM 2430 N N . PRO A 1 313 ? 10.535 18.373 19.810 1.00 19.80 313 PRO A N 1
ATOM 2431 C CA . PRO A 1 313 ? 9.470 18.248 18.819 1.00 21.14 313 PRO A CA 1
ATOM 2432 C C . PRO A 1 313 ? 9.207 19.559 18.059 1.00 22.10 313 PRO A C 1
ATOM 2433 O O . PRO A 1 313 ? 9.046 20.624 18.671 1.00 22.77 313 PRO A O 1
ATOM 2437 N N . VAL A 1 314 ? 9.190 19.485 16.729 1.00 23.49 314 VAL A N 1
ATOM 2438 C CA . VAL A 1 314 ? 8.693 20.606 15.938 1.00 24.68 314 VAL A CA 1
ATOM 2439 C C . VAL A 1 314 ? 7.183 20.481 15.968 1.00 25.52 314 VAL A C 1
ATOM 2440 O O . VAL A 1 314 ? 6.639 19.410 15.669 1.00 26.20 314 VAL A O 1
ATOM 2444 N N . THR A 1 315 ? 6.527 21.584 16.334 1.00 25.92 315 THR A N 1
ATOM 2445 C CA . THR A 1 315 ? 5.080 21.613 16.564 1.00 26.67 315 THR A CA 1
ATOM 2446 C C . THR A 1 315 ? 4.393 22.611 15.631 1.00 26.02 315 THR A C 1
ATOM 2447 O O . THR A 1 315 ? 3.257 23.029 15.889 1.00 26.73 315 THR A O 1
ATOM 2451 N N . VAL A 1 316 ? 5.087 23.002 14.559 1.00 25.17 316 VAL A N 1
ATOM 2452 C CA . VAL A 1 316 ? 4.547 23.938 13.554 1.00 24.18 316 VAL A CA 1
ATOM 2453 C C . VAL A 1 316 ? 4.859 23.465 12.132 1.00 23.53 316 VAL A C 1
ATOM 2454 O O . VAL A 1 316 ? 5.809 22.698 11.914 1.00 22.43 316 VAL A O 1
ATOM 2458 N N . PRO A 1 317 ? 4.058 23.906 11.139 1.00 22.71 317 PRO A N 1
ATOM 2459 C CA . PRO A 1 317 ? 4.395 23.551 9.759 1.00 22.52 317 PRO A CA 1
ATOM 2460 C C . PRO A 1 317 ? 5.800 23.988 9.328 1.00 23.03 317 PRO A C 1
ATOM 2461 O O . PRO A 1 317 ? 6.316 25.004 9.796 1.00 23.33 317 PRO A O 1
ATOM 2465 N N . LEU A 1 318 ? 6.390 23.195 8.447 1.00 23.53 318 LEU A N 1
ATOM 2466 C CA . LEU A 1 318 ? 7.675 23.510 7.846 1.00 24.16 318 LEU A CA 1
ATOM 2467 C C . LEU A 1 318 ? 7.596 24.749 6.960 1.00 24.49 318 LEU A C 1
ATOM 2468 O O . LEU A 1 318 ? 6.530 25.081 6.419 1.00 24.28 318 LEU A O 1
ATOM 2473 N N . LEU A 1 319 ? 8.725 25.442 6.846 1.00 25.04 319 LEU A N 1
ATOM 2474 C CA . LEU A 1 319 ? 8.842 26.564 5.929 1.00 25.65 319 LEU A CA 1
ATOM 2475 C C . LEU A 1 319 ? 9.218 26.038 4.553 1.00 26.01 319 LEU A C 1
ATOM 2476 O O . LEU A 1 319 ? 9.545 24.858 4.387 1.00 25.67 319 LEU A O 1
ATOM 2481 N N . SER A 1 320 ? 9.154 26.912 3.556 1.00 27.10 320 SER A N 1
ATOM 2482 C CA . SER A 1 320 ? 9.625 26.574 2.224 1.00 28.25 320 SER A CA 1
ATOM 2483 C C . SER A 1 320 ? 10.610 27.635 1.762 1.00 28.98 320 SER A C 1
ATOM 2484 O O . SER A 1 320 ? 10.460 28.816 2.090 1.00 29.68 320 SER A O 1
ATOM 2487 N N . MET A 1 321 ? 11.626 27.205 1.023 1.00 29.67 321 MET A N 1
ATOM 2488 C CA . MET A 1 321 ? 12.564 28.121 0.388 1.00 30.02 321 MET A CA 1
ATOM 2489 C C . MET A 1 321 ? 11.928 28.627 -0.903 1.00 30.94 321 MET A C 1
ATOM 2490 O O . MET A 1 321 ? 12.178 29.753 -1.329 1.00 31.86 321 MET A O 1
#

InterPro domains:
  IPR001464 Annexin [PR00196] (63-79)
  IPR001464 Annexin [PR00196] (90-111)
  IPR001464 Annexin [PR00196] (255-275)
  IPR018502 Annexin repeat [PF00191] (88-143)
  IPR018502 Annexin repeat [PS51897] (10-80)
  IPR018502 Annexin repeat [PS51897] (81-154)
  IPR018502 Annexin repeat [PS51897] (161-238)
  IPR018502 Annexin repeat [PS51897] (242-312)
  IPR018502 Annexin repeat [SM00335] (26-78)
  IPR018502 Annexin repeat [SM00335] (98-152)
  IPR037104 Annexin superfamily [G3DSA:1.10.220.10] (3-82)
  IPR037104 Annexin superfamily [G3DSA:1.10.220.10] (83-153)
  IPR037104 Annexin superfamily [G3DSA:1.10.220.10] (157-241)
  IPR037104 Annexin superfamily [G3DSA:1.10.220.10] (245-313)
  IPR037104 Annexin superfamily [SSF47874] (10-334)

Organism: Giardia intestinalis (NCBI:txid5741)

Nearest PDB structures (foldseek):
  3chk-assembly1_A  TM=9.885E-01  e=9.909E-41  unclassified
  7pc7-assembly2_B  TM=8.562E-01  e=2.267E-14  Homo sapiens
  7p72-assembly1_A  TM=8.613E-01  e=4.155E-14  Homo sapiens
  7pc5-assembly1_A  TM=8.499E-01  e=1.031E-13  Homo sapiens
  1w45-assembly1_A  TM=8.514E-01  e=9.870E-14  Homo sapiens